Protein AF-A0A8S4MPC9-F1 (afdb_monomer_lite)

Organism: Branchiostoma lanceolatum (NCBI:txid7740)

Sequence (187 aa):
MPSTTGEKLPSNSAQNTAHLTSPITLCKIANARKPTSEVTDATTRSRTLEIQGARTLASAGDEHSQIQNELRIIPWAELQTKLKNMYLAIIRIPDGLFTVQTDIGINWSQTRQLRRWHKGYGITVKSERTSRNVALSLLSKVKVKCDILPFTIRQHDGASSVEAIPCASIPLDAAVSDHLTRSANRQ

Structure (mmCIF, N/CA/C/O backbone):
data_AF-A0A8S4MPC9-F1
#
_entry.id   AF-A0A8S4MPC9-F1
#
loop_
_atom_site.group_PDB
_atom_site.id
_atom_site.type_symbol
_atom_site.label_atom_id
_atom_site.label_alt_id
_atom_site.label_comp_id
_atom_site.label_asym_id
_atom_site.label_ent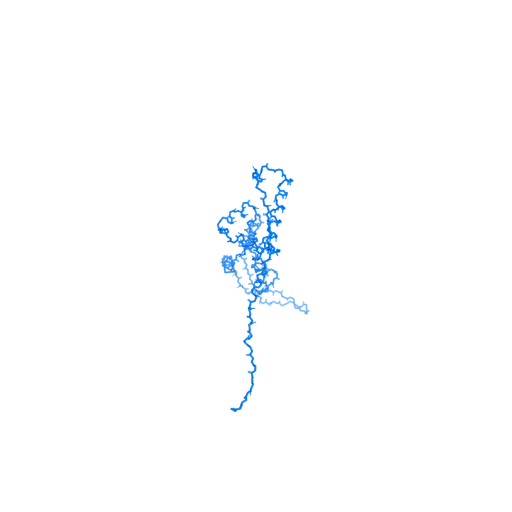ity_id
_atom_site.label_seq_id
_atom_site.pdbx_PDB_ins_code
_atom_site.Cartn_x
_atom_site.Cartn_y
_atom_site.Cartn_z
_atom_site.occupancy
_atom_site.B_iso_or_equiv
_atom_site.auth_seq_id
_atom_site.auth_comp_id
_atom_site.auth_asym_id
_atom_site.auth_atom_id
_atom_site.pdbx_PDB_model_num
ATOM 1 N N . MET A 1 1 ? 37.600 -10.581 89.142 1.00 31.94 1 MET A N 1
ATOM 2 C CA . MET A 1 1 ? 38.481 -9.444 88.792 1.00 31.94 1 MET A CA 1
ATOM 3 C C . MET A 1 1 ? 38.344 -9.204 87.288 1.00 31.94 1 MET A C 1
ATOM 5 O O . MET A 1 1 ? 38.114 -10.179 86.587 1.00 31.94 1 MET A O 1
ATOM 9 N N . PRO A 1 2 ? 38.317 -7.929 86.871 1.00 45.97 2 PRO A N 1
ATOM 10 C CA . PRO A 1 2 ? 37.393 -7.289 85.906 1.00 45.97 2 PRO A CA 1
ATOM 11 C C . PRO A 1 2 ? 37.819 -7.523 84.431 1.00 45.97 2 PRO A C 1
ATOM 13 O O . PRO A 1 2 ? 38.805 -8.211 84.217 1.00 45.97 2 PRO A O 1
ATOM 16 N N . SER A 1 3 ? 37.145 -7.102 83.350 1.00 37.66 3 SER A N 1
ATOM 17 C CA . SER A 1 3 ? 36.544 -5.793 83.025 1.00 37.66 3 SER A CA 1
ATOM 18 C C . SER A 1 3 ? 35.847 -5.838 81.641 1.00 37.66 3 SER A C 1
ATOM 20 O O . SER A 1 3 ? 36.383 -6.464 80.733 1.00 37.66 3 SER A O 1
ATOM 22 N N . THR A 1 4 ? 34.672 -5.185 81.533 1.00 47.50 4 THR A N 1
ATOM 23 C CA . THR A 1 4 ? 34.188 -4.212 80.502 1.00 47.50 4 THR A CA 1
ATOM 24 C C . THR A 1 4 ? 34.815 -4.238 79.088 1.00 47.50 4 THR A C 1
ATOM 26 O O . THR A 1 4 ? 36.021 -4.360 78.955 1.00 47.50 4 THR A O 1
ATOM 29 N N . THR A 1 5 ? 34.151 -4.026 77.942 1.00 46.72 5 THR A N 1
ATOM 30 C CA . THR A 1 5 ? 32.924 -3.304 77.522 1.00 46.72 5 THR A CA 1
ATOM 31 C C . THR A 1 5 ? 32.830 -3.486 75.994 1.00 46.72 5 THR A C 1
ATOM 33 O O . THR A 1 5 ? 33.873 -3.583 75.350 1.00 46.72 5 THR A O 1
ATOM 36 N N . GLY A 1 6 ? 31.643 -3.433 75.381 1.00 41.62 6 GLY A N 1
ATOM 37 C CA . GLY A 1 6 ? 31.550 -3.307 73.919 1.00 41.62 6 GLY A CA 1
ATOM 38 C C . GLY A 1 6 ? 30.137 -3.434 73.361 1.00 41.62 6 GLY A C 1
ATOM 39 O O . GLY A 1 6 ? 29.687 -4.525 73.035 1.00 41.62 6 GLY A O 1
ATOM 40 N N . GLU A 1 7 ? 29.451 -2.301 73.259 1.00 47.72 7 GLU A N 1
ATOM 41 C CA . GLU A 1 7 ? 28.166 -2.109 72.586 1.00 47.72 7 GLU A CA 1
ATOM 42 C C . GLU A 1 7 ? 28.177 -2.571 71.114 1.00 47.72 7 GLU A C 1
ATOM 44 O O . GLU A 1 7 ? 29.103 -2.250 70.369 1.00 47.72 7 GLU A O 1
ATOM 49 N N . LYS A 1 8 ? 27.083 -3.199 70.658 1.00 47.97 8 LYS A N 1
ATOM 50 C CA . LYS A 1 8 ? 26.208 -2.643 69.603 1.00 47.97 8 LYS A CA 1
ATOM 51 C C . LYS A 1 8 ? 24.946 -3.493 69.419 1.00 47.97 8 LYS A C 1
ATOM 53 O O . LYS A 1 8 ? 25.008 -4.699 69.200 1.00 47.97 8 LYS A O 1
ATOM 58 N N . LEU A 1 9 ? 23.803 -2.813 69.518 1.00 50.94 9 LEU A N 1
ATOM 59 C CA . LEU A 1 9 ? 22.464 -3.319 69.229 1.00 50.94 9 LEU A CA 1
ATOM 60 C C . LEU A 1 9 ? 22.324 -3.816 67.776 1.00 50.94 9 LEU A C 1
ATOM 62 O O . LEU A 1 9 ? 22.970 -3.270 66.878 1.00 50.94 9 LEU A O 1
ATOM 66 N N . PRO A 1 10 ? 21.411 -4.772 67.523 1.00 45.44 10 PRO A N 1
ATOM 67 C CA . PRO A 1 10 ? 20.993 -5.132 66.175 1.00 45.44 10 PRO A CA 1
ATOM 68 C C . PRO A 1 10 ? 20.237 -3.961 65.534 1.00 45.44 10 PRO A C 1
ATOM 70 O O . PRO A 1 10 ? 19.245 -3.465 66.072 1.00 45.44 10 PRO A O 1
ATOM 73 N N . SER A 1 11 ? 20.692 -3.515 64.364 1.00 45.28 11 SER A N 1
ATOM 74 C CA . SER A 1 11 ? 19.963 -2.556 63.539 1.00 45.28 11 SER A CA 1
ATOM 75 C C . SER A 1 11 ? 18.696 -3.215 62.990 1.00 45.28 11 SER A C 1
ATOM 77 O O . SER A 1 11 ? 18.710 -3.853 61.936 1.00 45.28 11 SER A O 1
ATOM 79 N N . ASN A 1 12 ? 17.595 -3.039 63.716 1.00 51.06 12 ASN A N 1
ATOM 80 C CA . ASN A 1 12 ? 16.236 -3.144 63.202 1.00 51.06 12 ASN A CA 1
ATOM 81 C C . ASN A 1 12 ? 16.063 -2.143 62.052 1.00 51.06 12 ASN A C 1
ATOM 83 O O . ASN A 1 12 ? 15.732 -0.981 62.270 1.00 51.06 12 ASN A O 1
ATOM 87 N N . SER A 1 13 ? 16.265 -2.596 60.817 1.00 45.31 13 SER A N 1
ATOM 88 C CA . SER A 1 13 ? 15.642 -1.961 59.658 1.00 45.31 13 SER A CA 1
ATOM 89 C C . SER A 1 13 ? 14.390 -2.760 59.328 1.00 45.31 13 SER A C 1
ATOM 91 O O . SER A 1 13 ? 14.374 -3.642 58.474 1.00 45.31 13 SER A O 1
ATOM 93 N N . ALA A 1 14 ? 13.327 -2.463 60.078 1.00 44.47 14 ALA A N 1
ATOM 94 C CA . ALA A 1 14 ? 11.977 -2.735 59.626 1.00 44.47 14 ALA A CA 1
ATOM 95 C C . ALA A 1 14 ? 11.835 -2.066 58.254 1.00 44.47 14 ALA A C 1
ATOM 97 O O . ALA A 1 14 ? 11.811 -0.839 58.143 1.00 44.47 14 ALA A O 1
ATOM 98 N N . GLN A 1 15 ? 11.835 -2.878 57.201 1.00 48.09 15 GLN A N 1
ATOM 99 C CA . GLN A 1 15 ? 11.482 -2.435 55.866 1.00 48.09 15 GLN A CA 1
ATOM 100 C C . GLN A 1 15 ? 10.011 -2.025 55.921 1.00 48.09 15 GLN A C 1
ATOM 102 O O . GLN A 1 15 ? 9.112 -2.854 55.823 1.00 48.09 15 GLN A O 1
ATOM 107 N N . ASN A 1 16 ? 9.777 -0.732 56.146 1.00 44.06 16 ASN A N 1
ATOM 108 C CA . ASN A 1 16 ? 8.496 -0.085 55.929 1.00 44.06 16 ASN A CA 1
ATOM 109 C C . ASN A 1 16 ? 8.142 -0.252 54.448 1.00 44.06 16 ASN A C 1
ATOM 111 O O . ASN A 1 16 ? 8.543 0.548 53.603 1.00 44.06 16 ASN A O 1
ATOM 115 N N . THR A 1 17 ? 7.379 -1.293 54.125 1.00 51.19 17 THR A N 1
ATOM 116 C CA . THR A 1 17 ? 6.620 -1.380 52.881 1.00 51.19 17 THR A CA 1
ATOM 117 C C . THR A 1 17 ? 5.491 -0.361 52.966 1.00 51.19 17 THR A C 1
ATOM 119 O O . THR A 1 17 ? 4.346 -0.686 53.279 1.00 51.19 17 THR A O 1
ATOM 122 N N . ALA A 1 18 ? 5.829 0.907 52.740 1.00 45.88 18 ALA A N 1
ATOM 123 C CA . ALA A 1 18 ? 4.850 1.933 52.450 1.00 45.88 18 ALA A CA 1
ATOM 124 C C . ALA A 1 18 ? 4.185 1.549 51.123 1.00 45.88 18 ALA A C 1
ATOM 126 O O . ALA A 1 18 ? 4.704 1.826 50.042 1.00 45.88 18 ALA A O 1
ATOM 127 N N . HIS A 1 19 ? 3.051 0.857 51.206 1.00 55.31 19 HIS A N 1
ATOM 128 C CA . HIS A 1 19 ? 2.125 0.767 50.092 1.00 55.31 19 HIS A CA 1
ATOM 129 C C . HIS A 1 19 ? 1.674 2.197 49.786 1.00 55.31 19 HIS A C 1
ATOM 131 O O . HIS A 1 19 ? 0.805 2.742 50.461 1.00 55.31 19 HIS A O 1
ATOM 137 N N . LEU A 1 20 ? 2.315 2.820 48.794 1.00 46.25 20 LEU A N 1
ATOM 138 C CA . LEU A 1 20 ? 1.791 3.979 48.085 1.00 46.25 20 LEU A CA 1
ATOM 139 C C . LEU A 1 20 ? 0.479 3.531 47.440 1.00 46.25 20 LEU A C 1
ATOM 141 O O . LEU A 1 20 ? 0.455 3.034 46.316 1.00 46.25 20 LEU A O 1
ATOM 145 N N . THR A 1 21 ? -0.610 3.630 48.193 1.00 59.41 21 THR A N 1
ATOM 146 C CA . THR A 1 21 ? -1.959 3.497 47.669 1.00 59.41 21 THR A CA 1
ATOM 147 C C . THR A 1 21 ? -2.185 4.697 46.767 1.00 59.41 21 THR A C 1
ATOM 149 O O . THR A 1 21 ? -2.489 5.801 47.217 1.00 59.41 21 THR A O 1
ATOM 152 N N . SER A 1 22 ? -1.974 4.503 45.466 1.00 61.22 22 SER A N 1
ATOM 153 C CA . SER A 1 22 ? -2.462 5.454 44.480 1.00 61.22 22 SER A CA 1
ATOM 154 C C . SER A 1 22 ? -3.967 5.654 44.715 1.00 61.22 22 SER A C 1
ATOM 156 O O . SER A 1 22 ? -4.682 4.683 44.993 1.00 61.22 22 SER A O 1
ATOM 158 N N . PRO A 1 23 ? -4.462 6.903 44.680 1.00 64.94 23 PRO A N 1
ATOM 159 C CA . PRO A 1 23 ? -5.871 7.170 44.915 1.00 64.94 23 PRO A CA 1
ATOM 160 C C . PRO A 1 23 ? -6.710 6.403 43.889 1.00 64.94 23 PRO A C 1
ATOM 162 O O . PRO A 1 23 ? -6.501 6.528 42.683 1.00 64.94 23 PRO A O 1
ATOM 165 N N . ILE A 1 24 ? -7.649 5.589 44.377 1.00 67.75 24 ILE A N 1
ATOM 166 C CA . ILE A 1 24 ? -8.576 4.836 43.530 1.00 67.75 24 ILE A CA 1
ATOM 167 C C . ILE A 1 24 ? -9.565 5.836 42.926 1.00 67.75 24 ILE A C 1
ATOM 169 O O . ILE A 1 24 ? -10.464 6.331 43.608 1.00 67.75 24 ILE A O 1
ATOM 173 N N . THR A 1 25 ? -9.410 6.143 41.643 1.00 65.19 25 THR A N 1
ATOM 174 C CA . THR A 1 25 ? -10.355 6.965 40.883 1.00 65.19 25 THR A CA 1
ATOM 175 C C . THR A 1 25 ? -11.542 6.115 40.436 1.00 65.19 25 THR A C 1
ATOM 177 O O . THR A 1 25 ? -11.456 5.314 39.506 1.00 65.19 25 THR A O 1
ATOM 180 N N . LEU A 1 26 ? -12.684 6.292 41.102 1.00 63.00 26 LEU A N 1
ATOM 181 C CA . LEU A 1 26 ? -13.936 5.642 40.715 1.00 63.00 26 LEU A CA 1
ATOM 182 C C . LEU A 1 26 ? -14.553 6.364 39.511 1.00 63.00 26 LEU A C 1
AT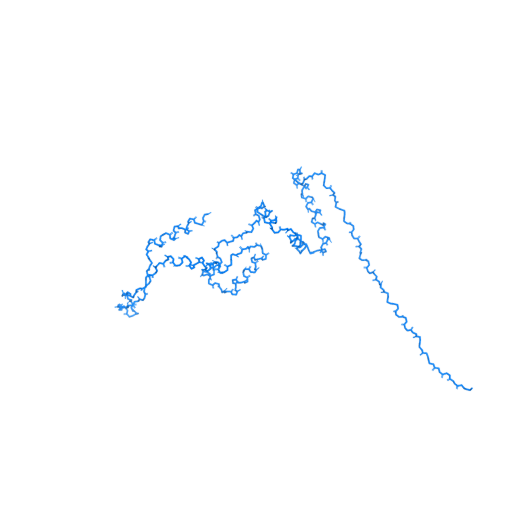OM 184 O O . LEU A 1 26 ? -15.048 7.483 39.629 1.00 63.00 26 LEU A O 1
ATOM 188 N N . CYS A 1 27 ? -14.554 5.706 38.352 1.00 62.00 27 CYS A N 1
ATOM 189 C CA . CYS A 1 27 ? -15.195 6.212 37.140 1.00 62.00 27 CYS A CA 1
ATOM 190 C C . CYS A 1 27 ? -16.601 5.614 37.008 1.00 62.00 27 CYS A C 1
ATOM 192 O O . CYS A 1 27 ? -16.755 4.406 36.828 1.00 62.00 27 CYS A O 1
ATOM 194 N N . LYS A 1 28 ? -17.644 6.448 37.086 1.00 73.94 28 LYS A N 1
ATOM 195 C CA . LYS A 1 28 ? -19.025 6.015 36.834 1.00 73.94 28 LYS A CA 1
ATOM 196 C C . LYS A 1 28 ? -19.343 6.161 35.349 1.00 73.94 28 LYS A C 1
ATOM 198 O O . LYS A 1 28 ? -19.485 7.276 34.862 1.00 73.94 28 LYS A O 1
ATOM 203 N N . ILE A 1 29 ? -19.519 5.039 34.658 1.00 69.44 29 ILE A N 1
ATOM 204 C CA . ILE A 1 29 ? -20.031 5.016 33.284 1.00 69.44 29 ILE A CA 1
ATOM 205 C C . ILE A 1 29 ? -21.550 4.844 33.359 1.00 69.44 29 ILE A C 1
ATOM 207 O O . ILE A 1 29 ? -22.049 3.894 33.965 1.00 69.44 29 ILE A O 1
ATOM 211 N N . ALA A 1 30 ? -22.304 5.789 32.798 1.00 72.81 30 ALA A N 1
ATOM 212 C CA . ALA A 1 30 ? -23.757 5.700 32.775 1.00 72.81 30 ALA A CA 1
ATOM 213 C C . ALA A 1 30 ? -24.216 4.640 31.759 1.00 72.81 30 ALA A C 1
ATOM 215 O O . ALA A 1 30 ? -23.823 4.662 30.594 1.00 72.81 30 ALA A O 1
ATOM 216 N N . ASN A 1 31 ? -25.094 3.723 32.180 1.00 76.88 31 ASN A N 1
ATOM 217 C CA . ASN A 1 31 ? -25.664 2.730 31.270 1.00 76.88 31 ASN A CA 1
ATOM 218 C C . ASN A 1 31 ? -26.614 3.396 30.263 1.00 76.88 31 ASN A C 1
ATOM 220 O O . ASN A 1 31 ? -27.585 4.062 30.639 1.00 76.88 31 ASN A O 1
ATOM 224 N N . ALA A 1 32 ? -26.360 3.180 28.972 1.00 81.62 32 ALA A N 1
ATOM 225 C CA . ALA A 1 32 ? -27.207 3.694 27.905 1.00 81.62 32 ALA A CA 1
ATOM 226 C C . ALA A 1 32 ? -28.562 2.964 27.877 1.00 81.62 32 ALA A C 1
ATOM 228 O O . ALA A 1 32 ? -28.620 1.747 27.741 1.00 81.62 32 ALA A O 1
ATOM 229 N N . ARG A 1 33 ? -29.668 3.719 27.958 1.00 83.19 33 ARG A N 1
ATOM 230 C CA . ARG A 1 33 ? -31.042 3.170 27.907 1.00 83.19 33 ARG A CA 1
ATOM 231 C C . ARG A 1 33 ? -31.541 2.840 26.494 1.00 83.19 33 ARG A C 1
ATOM 233 O O . ARG A 1 33 ? -32.531 2.138 26.353 1.00 83.19 33 ARG A O 1
ATOM 240 N N . LYS A 1 34 ? -30.894 3.397 25.467 1.00 87.25 34 LYS A N 1
ATOM 241 C CA . LYS A 1 34 ? -31.222 3.217 24.042 1.00 87.25 34 LYS A CA 1
ATOM 242 C C . LYS A 1 34 ? -29.936 3.051 23.235 1.00 87.25 34 LYS A C 1
ATOM 244 O O . LYS A 1 34 ? -28.953 3.721 23.591 1.00 87.25 34 LYS A O 1
ATOM 249 N N . PRO A 1 35 ? -29.926 2.233 22.168 1.00 86.19 35 PRO A N 1
ATOM 250 C CA . PRO A 1 35 ? -28.762 2.086 21.300 1.00 86.19 35 PRO A CA 1
ATOM 251 C C . PRO A 1 35 ? -28.411 3.420 20.632 1.00 86.19 35 PRO A C 1
ATOM 253 O O . PRO A 1 35 ? -29.276 4.256 20.390 1.00 86.19 35 PRO A O 1
ATOM 256 N N . THR A 1 36 ? -27.125 3.640 20.349 1.00 84.19 36 THR A N 1
ATOM 257 C CA . THR A 1 36 ? -26.603 4.909 19.803 1.00 84.19 36 THR A CA 1
ATOM 258 C C . THR A 1 36 ? -27.206 5.270 18.440 1.00 84.19 36 THR A C 1
ATOM 260 O O . THR A 1 36 ? -27.260 6.444 18.103 1.00 84.19 36 THR A O 1
ATOM 263 N N . SER A 1 37 ? -27.717 4.285 17.695 1.00 84.62 37 SER A N 1
ATOM 264 C CA . SER A 1 37 ? -28.425 4.471 16.422 1.00 84.62 37 SER A CA 1
ATOM 265 C C . SER A 1 37 ? -29.788 5.163 16.546 1.00 84.62 37 SER A C 1
ATOM 267 O O . SER A 1 37 ? -30.297 5.659 15.551 1.00 84.62 37 SER A O 1
ATOM 269 N N . GLU A 1 38 ? -30.392 5.193 17.738 1.00 88.81 38 GLU A N 1
ATOM 270 C CA . GLU A 1 38 ? -31.753 5.711 17.973 1.00 88.81 38 GLU A CA 1
ATOM 271 C C . GLU A 1 38 ? -31.777 7.053 18.718 1.00 88.81 38 GLU A C 1
ATOM 273 O O . GLU A 1 38 ? -32.832 7.509 19.167 1.00 88.81 38 GLU A O 1
ATOM 278 N N . VAL A 1 39 ? -30.614 7.670 18.932 1.00 89.62 39 VAL A N 1
ATOM 279 C CA . VAL A 1 39 ? -30.498 8.897 19.725 1.00 89.62 39 VAL A CA 1
ATOM 280 C C . VAL A 1 39 ? -30.059 10.059 18.852 1.00 89.62 39 VAL A C 1
ATOM 282 O O . VAL A 1 39 ? -29.414 9.873 17.827 1.00 89.62 39 VAL A O 1
ATOM 285 N N . THR A 1 40 ? -30.408 11.269 19.275 1.00 91.75 40 THR A N 1
ATOM 286 C CA . THR A 1 40 ? -30.011 12.500 18.596 1.00 91.75 40 THR A CA 1
ATOM 287 C C . THR A 1 40 ? -28.495 12.683 18.598 1.00 91.75 40 THR A C 1
ATOM 289 O O . THR A 1 40 ? -27.797 12.258 19.525 1.00 91.75 40 THR A O 1
ATOM 292 N N . ASP A 1 41 ? -27.997 13.406 17.596 1.00 87.75 41 ASP A N 1
ATOM 293 C CA . ASP A 1 41 ? -26.570 13.701 17.430 1.00 87.75 41 ASP A CA 1
ATOM 294 C C . ASP A 1 41 ? -25.939 14.389 18.648 1.00 87.75 41 ASP A C 1
ATOM 296 O O . ASP A 1 41 ? -24.773 14.177 18.976 1.00 87.75 41 ASP A O 1
ATOM 300 N N . ALA A 1 42 ? -26.710 15.213 19.360 1.00 89.25 42 ALA A N 1
ATOM 301 C CA . ALA A 1 42 ? -26.241 15.853 20.585 1.00 89.25 42 ALA A CA 1
ATOM 302 C C . ALA A 1 42 ? -25.953 14.817 21.685 1.00 89.25 42 ALA A C 1
ATOM 304 O O . ALA A 1 42 ? -24.926 14.877 22.363 1.00 89.25 42 ALA A O 1
ATOM 305 N N . THR A 1 43 ? -26.834 13.830 21.849 1.00 87.06 43 THR A N 1
ATOM 306 C CA . THR A 1 43 ? -26.658 12.789 22.862 1.00 87.06 43 THR A CA 1
ATOM 307 C C . THR A 1 43 ? -25.612 11.757 22.448 1.00 87.06 43 THR A C 1
ATOM 309 O O . THR A 1 43 ? -24.888 11.265 23.313 1.00 87.06 43 THR A O 1
ATOM 312 N N . THR A 1 44 ? -25.478 11.437 21.156 1.00 87.50 44 THR A N 1
ATOM 313 C CA . THR A 1 44 ? -24.386 10.570 20.685 1.00 87.50 44 THR A CA 1
ATOM 314 C C . THR A 1 44 ? -23.029 11.216 20.954 1.00 87.50 44 THR A C 1
ATOM 316 O O . THR A 1 44 ? -22.164 10.551 21.520 1.00 87.50 44 THR A O 1
ATOM 319 N N . ARG A 1 45 ? -22.875 12.523 20.693 1.00 86.12 45 ARG A N 1
ATOM 320 C CA . ARG A 1 45 ? -21.664 13.287 21.048 1.00 86.12 45 ARG A CA 1
ATOM 321 C C . ARG A 1 45 ? -21.366 13.253 22.546 1.00 86.12 45 ARG A C 1
ATOM 323 O O . ARG A 1 45 ? -20.238 12.957 22.934 1.00 86.12 45 ARG A O 1
ATOM 330 N N . SER A 1 46 ? -22.372 13.485 23.391 1.00 86.81 46 SER A N 1
ATOM 331 C CA . SER A 1 46 ? -22.206 13.412 24.851 1.00 86.81 46 SER A CA 1
ATOM 332 C C . SER A 1 46 ? -21.698 12.037 25.295 1.00 86.81 46 SER A C 1
ATOM 334 O O . SER A 1 46 ? -20.742 11.943 26.058 1.00 86.81 46 SER A O 1
ATOM 336 N N . ARG A 1 47 ? -22.273 10.957 24.751 1.00 87.62 47 ARG A N 1
ATOM 337 C CA . ARG A 1 47 ? -21.832 9.585 25.048 1.00 87.62 47 ARG A CA 1
ATOM 338 C C . ARG A 1 47 ? -20.415 9.311 24.562 1.00 87.62 47 ARG A C 1
ATOM 340 O O . ARG A 1 47 ? -19.650 8.656 25.262 1.00 87.62 47 ARG A O 1
ATOM 347 N N . THR A 1 48 ? -20.048 9.792 23.374 1.00 86.94 48 THR A N 1
ATOM 348 C CA . THR A 1 48 ? -18.679 9.617 22.873 1.00 86.94 48 THR A CA 1
ATOM 349 C C . THR A 1 48 ? -17.658 10.337 23.746 1.00 86.94 48 THR A C 1
ATOM 351 O O . THR A 1 48 ? -16.596 9.774 23.989 1.00 86.94 48 THR A O 1
ATOM 354 N N . LEU A 1 49 ? -17.997 11.520 24.272 1.00 87.31 49 LEU A N 1
ATOM 355 C CA . LEU A 1 49 ? -17.133 12.269 25.185 1.00 87.31 49 LEU A CA 1
ATOM 356 C C . LEU A 1 49 ? -16.962 11.547 26.526 1.00 87.31 49 LEU A C 1
ATOM 358 O O . LEU A 1 49 ? -15.845 11.451 27.022 1.00 87.31 49 LEU A O 1
ATOM 362 N N . GLU A 1 50 ? -18.034 10.979 27.083 1.00 86.81 50 GLU A N 1
ATOM 363 C CA . GLU A 1 50 ? -17.953 10.171 28.309 1.00 86.81 50 GLU A CA 1
ATOM 364 C C . GLU A 1 50 ? -17.059 8.936 28.122 1.00 86.81 50 GLU A C 1
ATOM 366 O O . GLU A 1 50 ? -16.218 8.639 28.969 1.00 86.81 50 GLU A O 1
ATOM 371 N N . ILE A 1 51 ? -17.193 8.238 26.990 1.00 86.19 51 ILE A N 1
ATOM 372 C CA . ILE A 1 51 ? -16.359 7.071 26.666 1.00 86.19 51 ILE A CA 1
ATOM 373 C C . ILE A 1 51 ? -14.897 7.480 26.454 1.00 86.19 51 ILE A C 1
ATOM 375 O O . ILE A 1 51 ? -13.996 6.778 26.910 1.00 86.19 51 ILE A O 1
ATOM 379 N N . GLN A 1 52 ? -14.646 8.602 25.773 1.00 84.62 52 GLN A N 1
ATOM 380 C CA . GLN A 1 52 ? -13.295 9.140 25.607 1.00 84.62 52 GLN A CA 1
ATOM 381 C C . GLN A 1 52 ? -12.679 9.484 26.963 1.00 84.62 52 GLN A C 1
ATOM 383 O O . GLN A 1 52 ? -11.591 9.003 27.250 1.00 84.62 52 GLN A O 1
ATOM 388 N N . GLY A 1 53 ? -13.397 10.198 27.833 1.00 85.25 53 GLY A N 1
ATOM 389 C CA . GLY A 1 53 ? -12.939 10.507 29.191 1.00 85.25 53 GLY A CA 1
ATOM 390 C C . GLY A 1 53 ? -12.657 9.261 30.036 1.00 85.25 53 GLY A C 1
ATOM 391 O O . GLY A 1 53 ? -11.678 9.217 30.773 1.00 85.25 53 GLY A O 1
ATOM 392 N N . ALA A 1 54 ? -13.462 8.205 29.900 1.00 83.94 54 ALA A N 1
ATOM 393 C CA . ALA A 1 54 ? -13.186 6.937 30.571 1.00 83.94 54 ALA A CA 1
ATOM 394 C C . ALA A 1 54 ? -11.907 6.262 30.040 1.00 83.94 54 ALA A C 1
ATOM 396 O O . ALA A 1 54 ? -11.149 5.692 30.824 1.00 83.94 54 ALA A O 1
ATOM 397 N N . ARG A 1 55 ? -11.640 6.343 28.729 1.00 82.31 55 ARG A N 1
ATOM 398 C CA . ARG A 1 55 ? -10.402 5.825 28.125 1.00 82.31 55 ARG A CA 1
ATOM 399 C C . ARG A 1 55 ? -9.174 6.598 28.582 1.00 82.31 55 ARG A C 1
ATOM 401 O O . ARG A 1 55 ? -8.214 5.968 29.002 1.00 82.31 55 ARG A O 1
ATOM 408 N N . THR A 1 56 ? -9.224 7.930 28.572 1.00 84.00 56 THR A N 1
ATOM 409 C CA . THR A 1 56 ? -8.087 8.771 28.984 1.00 84.00 56 THR A CA 1
ATOM 410 C C . THR A 1 56 ? -7.634 8.436 30.409 1.00 84.00 56 THR A C 1
ATOM 412 O O . THR A 1 56 ? -6.439 8.316 30.682 1.00 84.00 56 THR A O 1
ATOM 415 N N . LEU A 1 57 ? -8.601 8.208 31.305 1.00 83.69 57 LEU A N 1
ATOM 416 C CA . LEU A 1 57 ? -8.362 7.803 32.687 1.00 83.69 57 LEU A CA 1
ATOM 417 C C . LEU A 1 57 ? -7.851 6.361 32.790 1.00 83.69 57 LEU A C 1
ATOM 419 O O . LEU A 1 57 ? -6.940 6.097 33.572 1.00 83.69 57 LEU A O 1
ATOM 423 N N . ALA A 1 58 ? -8.403 5.434 32.002 1.00 82.31 58 ALA A N 1
ATOM 424 C CA . ALA A 1 58 ? -8.026 4.022 32.034 1.00 82.31 58 ALA A CA 1
ATOM 425 C C . ALA A 1 58 ? -6.602 3.757 31.521 1.00 82.31 58 ALA A C 1
ATOM 427 O O . ALA A 1 58 ? -5.923 2.883 32.059 1.00 82.31 58 ALA A O 1
ATOM 428 N N . SER A 1 59 ? -6.132 4.492 30.512 1.00 83.31 59 SER A N 1
ATOM 429 C CA . SER A 1 59 ? -4.764 4.356 29.993 1.00 83.31 59 SER A CA 1
ATOM 430 C C . SER A 1 59 ? -3.789 5.408 30.505 1.00 83.31 59 SER A C 1
ATOM 432 O O . SER A 1 59 ? -2.685 5.520 29.975 1.00 83.31 59 SER A O 1
ATOM 434 N N . ALA A 1 60 ? -4.160 6.154 31.551 1.00 84.00 60 ALA A N 1
ATOM 435 C CA . ALA A 1 60 ? -3.306 7.164 32.175 1.00 84.00 60 ALA A CA 1
ATOM 436 C C . ALA A 1 60 ? -2.701 8.161 31.159 1.00 84.00 60 ALA A C 1
ATOM 438 O O . ALA A 1 60 ? -1.554 8.585 31.296 1.00 84.00 60 ALA A O 1
ATOM 439 N N . GLY A 1 61 ? -3.476 8.522 30.131 1.00 80.19 61 GLY A N 1
ATOM 440 C CA . GLY A 1 61 ? -3.064 9.432 29.058 1.00 80.19 61 GLY A CA 1
ATOM 441 C C . GLY A 1 61 ? -2.459 8.779 27.808 1.00 80.19 61 GLY A C 1
ATOM 442 O O . GLY A 1 61 ? -2.190 9.495 26.847 1.00 80.19 61 GLY A O 1
ATOM 443 N N . ASP A 1 62 ? -2.283 7.453 27.756 1.00 85.31 62 ASP A N 1
ATOM 444 C CA . ASP A 1 62 ? -1.824 6.741 26.549 1.00 85.31 62 ASP A CA 1
ATOM 445 C C . ASP A 1 62 ? -2.989 6.102 25.769 1.00 85.31 62 ASP A C 1
ATOM 447 O O . ASP A 1 62 ? -3.119 4.885 25.599 1.00 85.31 62 ASP A O 1
ATOM 451 N N . GLU A 1 63 ? -3.894 6.956 25.294 1.00 80.06 63 GLU A N 1
ATOM 452 C CA . GLU A 1 63 ? -5.104 6.551 24.567 1.00 80.06 63 GLU A CA 1
ATOM 453 C C . GLU A 1 63 ? -4.786 5.786 23.278 1.00 80.06 63 GLU A C 1
ATOM 455 O O . GLU A 1 63 ? -5.479 4.833 22.913 1.00 80.06 63 GLU A O 1
ATOM 460 N N . HIS A 1 64 ? -3.718 6.179 22.583 1.00 76.19 64 HIS A N 1
ATOM 461 C CA . HIS A 1 64 ? -3.352 5.588 21.303 1.00 76.19 64 HIS A CA 1
ATOM 462 C C . HIS A 1 64 ? -2.899 4.134 21.444 1.00 76.19 64 HIS A C 1
ATOM 464 O O . HIS A 1 64 ? -3.310 3.300 20.630 1.00 76.19 64 HIS A O 1
ATOM 470 N N . SER A 1 65 ? -2.092 3.799 22.456 1.00 78.00 65 SER A N 1
ATOM 471 C CA . SER A 1 65 ? -1.678 2.410 22.671 1.00 78.00 65 SER A CA 1
ATOM 472 C C . SER A 1 65 ? -2.841 1.538 23.149 1.00 78.00 65 SER A C 1
ATOM 474 O O . SER A 1 65 ? -2.976 0.396 22.699 1.00 78.00 65 SER A O 1
ATOM 476 N N . GLN A 1 66 ? -3.743 2.085 23.970 1.00 81.88 66 GLN A N 1
ATOM 477 C CA . GLN A 1 66 ? -4.947 1.381 24.406 1.00 81.88 66 GLN A CA 1
ATOM 478 C C . GLN A 1 66 ? -5.861 1.048 23.224 1.00 81.88 66 GLN A C 1
ATOM 480 O O . GLN A 1 66 ? -6.257 -0.105 23.071 1.00 81.88 66 GLN A O 1
ATOM 485 N N . ILE A 1 67 ? -6.124 2.011 22.337 1.00 80.75 67 ILE A N 1
ATOM 486 C CA . ILE A 1 67 ? -6.923 1.784 21.124 1.00 80.75 67 ILE A CA 1
ATOM 487 C C . ILE A 1 67 ? -6.254 0.739 20.221 1.00 80.75 67 ILE A C 1
ATOM 489 O O . ILE A 1 67 ? -6.928 -0.139 19.683 1.00 80.75 67 ILE A O 1
ATOM 493 N N . GLN A 1 68 ? -4.927 0.773 20.071 1.00 77.25 68 GLN A N 1
ATOM 494 C CA . GLN A 1 68 ? -4.208 -0.256 19.312 1.00 77.25 68 GLN A CA 1
ATOM 495 C C . GLN A 1 68 ? -4.371 -1.652 19.925 1.00 77.25 68 GLN A C 1
ATOM 497 O O . GLN A 1 68 ? -4.535 -2.626 19.189 1.00 77.25 68 GLN A O 1
ATOM 502 N N . ASN A 1 69 ? -4.342 -1.758 21.253 1.00 80.19 69 ASN A N 1
ATOM 503 C CA . ASN A 1 69 ? -4.542 -3.020 21.956 1.00 80.19 69 ASN A CA 1
ATOM 504 C C . ASN A 1 69 ? -5.994 -3.510 21.838 1.00 80.19 69 ASN A C 1
ATOM 506 O O . ASN A 1 69 ? -6.201 -4.682 21.533 1.00 80.19 69 ASN A O 1
ATOM 510 N N . GLU A 1 70 ? -6.988 -2.624 21.964 1.00 80.56 70 GLU A N 1
ATOM 511 C CA . GLU A 1 70 ? -8.407 -2.933 21.723 1.00 80.56 70 GLU A CA 1
ATOM 512 C C . GLU A 1 70 ? -8.623 -3.490 20.305 1.00 80.56 70 GLU A C 1
ATOM 514 O O . GLU A 1 70 ? -9.280 -4.515 20.123 1.00 80.56 70 GLU A O 1
ATOM 519 N N . LEU A 1 71 ? -8.009 -2.867 19.294 1.00 76.25 71 LEU A N 1
ATOM 520 C CA . LEU A 1 71 ? -8.102 -3.319 17.904 1.00 76.25 71 LEU A CA 1
ATOM 521 C C . LEU A 1 71 ? -7.368 -4.644 17.651 1.00 76.25 71 LEU A C 1
ATOM 523 O O . LEU A 1 71 ? -7.790 -5.409 16.788 1.00 76.25 71 LEU A O 1
ATOM 527 N N . ARG A 1 72 ? -6.292 -4.944 18.391 1.00 76.31 72 ARG A N 1
ATOM 528 C CA . ARG A 1 72 ? -5.561 -6.221 18.283 1.00 76.31 72 ARG A CA 1
ATOM 529 C C . ARG A 1 72 ? -6.325 -7.409 18.859 1.00 76.31 72 ARG A C 1
ATOM 531 O O . ARG A 1 72 ? -6.084 -8.529 18.419 1.00 76.31 72 ARG A O 1
ATOM 538 N N . ILE A 1 73 ? -7.204 -7.178 19.833 1.00 83.19 73 ILE A N 1
ATOM 539 C CA . ILE A 1 73 ? -8.016 -8.233 20.456 1.00 83.19 73 ILE A CA 1
ATOM 540 C C . ILE A 1 73 ? -9.085 -8.751 19.482 1.00 83.19 73 ILE A C 1
ATOM 542 O O . ILE A 1 73 ? -9.466 -9.918 19.541 1.00 83.19 73 ILE A O 1
ATOM 546 N N . ILE A 1 74 ? -9.554 -7.907 18.559 1.00 78.25 74 ILE A N 1
ATOM 547 C CA . ILE A 1 74 ? -10.575 -8.284 17.579 1.00 78.25 74 ILE A CA 1
ATOM 548 C C . ILE A 1 74 ? -9.970 -9.268 16.559 1.00 78.25 74 ILE A C 1
ATOM 550 O O . ILE A 1 74 ? -8.941 -8.957 15.950 1.00 78.25 74 ILE A O 1
ATOM 554 N N . PRO A 1 75 ? -10.612 -10.425 16.300 1.00 82.69 75 PRO A N 1
ATOM 555 C CA . PRO A 1 75 ? -10.167 -11.351 15.267 1.00 82.69 75 PRO A CA 1
ATOM 556 C C . PRO A 1 75 ? -10.022 -10.647 13.916 1.00 82.69 75 PRO A C 1
ATOM 558 O O . PRO A 1 75 ? -10.910 -9.914 13.481 1.00 82.69 75 PRO A O 1
ATOM 561 N N . TRP A 1 76 ? -8.916 -10.902 13.213 1.00 71.62 76 TRP A N 1
ATOM 562 C CA . TRP A 1 76 ? -8.582 -10.192 11.972 1.00 71.62 76 TRP A CA 1
ATOM 563 C C . TRP A 1 76 ? -9.699 -10.239 10.915 1.00 71.62 76 TRP A C 1
ATOM 565 O O . TRP A 1 76 ? -9.937 -9.250 10.223 1.00 71.62 76 TRP A O 1
ATOM 575 N N . ALA A 1 77 ? -10.418 -11.362 10.814 1.00 73.00 77 ALA A N 1
ATOM 576 C CA . ALA A 1 77 ? -11.541 -11.517 9.890 1.00 73.00 77 ALA A CA 1
ATOM 577 C C . ALA A 1 77 ? -12.707 -10.562 10.211 1.00 73.00 77 ALA A C 1
ATOM 579 O O . ALA A 1 77 ? -13.244 -9.926 9.304 1.00 73.00 77 ALA A O 1
ATOM 580 N N . GLU A 1 78 ? -13.055 -10.414 11.492 1.00 80.56 78 GLU A N 1
ATOM 581 C CA . GLU A 1 78 ? -14.106 -9.502 11.962 1.00 80.56 78 GLU A CA 1
ATOM 582 C C . GLU A 1 78 ? -13.679 -8.036 11.887 1.00 80.56 78 GLU A C 1
ATOM 584 O O . GLU A 1 78 ? -14.476 -7.153 11.565 1.00 80.56 78 GLU A O 1
ATOM 589 N N . LEU A 1 79 ? -12.403 -7.763 12.160 1.00 75.62 79 LEU A N 1
ATOM 590 C CA . LEU A 1 79 ? -11.826 -6.437 11.994 1.00 75.62 79 LEU A CA 1
ATOM 591 C C . LEU A 1 79 ? -11.913 -6.003 10.525 1.00 75.62 79 LEU A C 1
ATOM 593 O O . LEU A 1 79 ? -12.333 -4.887 10.234 1.00 75.62 79 LEU A O 1
ATOM 597 N N . GLN A 1 80 ? -11.568 -6.888 9.585 1.00 70.06 80 GLN A N 1
ATOM 598 C CA . GLN A 1 80 ? -11.641 -6.588 8.157 1.00 70.06 80 GLN A CA 1
ATOM 599 C C . GLN A 1 80 ? -13.066 -6.318 7.677 1.00 70.06 80 GLN A C 1
ATOM 601 O O . GLN A 1 80 ? -13.256 -5.393 6.890 1.00 70.06 80 GLN A O 1
ATOM 606 N N . THR A 1 81 ? -14.064 -7.086 8.118 1.00 77.88 81 THR A N 1
ATOM 607 C CA . THR A 1 81 ? -15.466 -6.810 7.768 1.00 77.88 81 THR A CA 1
ATOM 608 C C . THR A 1 81 ? -15.939 -5.495 8.372 1.00 77.88 81 THR A C 1
ATOM 610 O O . THR A 1 81 ? -16.520 -4.691 7.651 1.00 77.88 81 THR A O 1
ATOM 613 N N . LYS A 1 82 ? -15.619 -5.201 9.638 1.00 74.50 82 LYS A N 1
ATOM 614 C CA . LYS A 1 82 ? -15.956 -3.910 10.265 1.00 74.50 82 LYS A CA 1
ATOM 615 C C . LYS A 1 82 ? -15.297 -2.728 9.553 1.00 74.50 82 LYS A C 1
ATOM 617 O O . LYS A 1 82 ? -15.979 -1.759 9.238 1.00 74.50 82 LYS A O 1
ATOM 622 N N . LEU A 1 83 ? -14.009 -2.829 9.229 1.00 72.62 83 LEU A N 1
ATOM 623 C CA . LEU A 1 83 ? -13.294 -1.797 8.476 1.00 72.62 83 LEU A CA 1
ATOM 624 C C . LEU A 1 83 ? -13.877 -1.619 7.069 1.00 72.62 83 LEU A C 1
ATOM 626 O O . LEU A 1 83 ? -14.061 -0.487 6.635 1.00 72.62 83 LEU A O 1
ATOM 630 N N . LYS A 1 84 ? -14.228 -2.709 6.371 1.00 69.94 84 LYS A N 1
ATOM 631 C CA . LYS A 1 84 ? -14.899 -2.645 5.058 1.00 69.94 84 LYS A CA 1
ATOM 632 C C . LYS A 1 84 ? -16.248 -1.947 5.150 1.00 69.94 84 LYS A C 1
ATOM 634 O O . LYS A 1 84 ? -16.513 -1.055 4.355 1.00 69.94 84 LYS A O 1
ATOM 639 N N . ASN A 1 85 ? -17.051 -2.301 6.148 1.00 74.62 85 ASN A N 1
ATOM 640 C CA . ASN A 1 85 ? -18.371 -1.715 6.368 1.00 74.62 85 ASN A CA 1
ATOM 641 C C . ASN A 1 85 ? -18.292 -0.226 6.737 1.00 74.62 85 ASN A C 1
ATOM 643 O O . ASN A 1 85 ? -19.204 0.530 6.427 1.00 74.62 85 ASN A O 1
ATOM 647 N N . MET A 1 86 ? -17.199 0.203 7.374 1.00 66.62 86 MET A N 1
ATOM 648 C CA . MET A 1 86 ? -16.935 1.610 7.690 1.00 66.62 86 MET A CA 1
ATOM 649 C C . MET A 1 86 ? -16.273 2.380 6.537 1.00 66.62 86 MET A C 1
ATOM 651 O O . MET A 1 86 ? -15.909 3.535 6.726 1.00 66.62 86 MET A O 1
ATOM 655 N N . TYR A 1 87 ? -16.053 1.756 5.371 1.00 60.44 87 TYR A N 1
ATOM 656 C CA . TYR A 1 87 ? -15.215 2.295 4.285 1.00 60.44 87 TYR A CA 1
ATOM 657 C C . TYR A 1 87 ? -13.786 2.672 4.729 1.00 60.44 87 TYR A C 1
ATOM 659 O O . TYR A 1 87 ? -13.061 3.371 4.030 1.00 60.44 87 TYR A O 1
ATOM 667 N N . LEU A 1 88 ? -13.355 2.161 5.885 1.00 62.12 88 LEU A N 1
ATOM 668 C CA . LEU A 1 88 ? -12.015 2.313 6.452 1.00 62.12 88 LEU A CA 1
ATOM 669 C C . LEU A 1 88 ? -11.100 1.154 6.063 1.00 62.12 88 LEU A C 1
ATOM 671 O O . LEU A 1 88 ? -9.961 1.083 6.526 1.00 62.12 88 LEU A O 1
ATOM 675 N N . ALA A 1 89 ? -11.595 0.207 5.260 1.00 55.03 89 ALA A N 1
ATOM 676 C CA . ALA A 1 89 ? -10.795 -0.880 4.739 1.00 55.03 89 ALA A CA 1
ATOM 677 C C . ALA A 1 89 ? -9.723 -0.305 3.832 1.00 55.03 89 ALA A C 1
ATOM 679 O O . ALA A 1 89 ? -9.936 -0.142 2.639 1.00 55.03 89 ALA A O 1
ATOM 680 N N . ILE A 1 90 ? -8.583 -0.037 4.470 1.00 56.09 90 ILE A N 1
ATOM 681 C CA . ILE A 1 90 ? -7.231 -0.160 3.964 1.00 56.09 90 ILE A CA 1
ATOM 682 C C . ILE A 1 90 ? -7.172 0.314 2.525 1.00 56.09 90 ILE A C 1
ATOM 684 O O . ILE A 1 90 ? -7.458 -0.468 1.617 1.00 56.09 90 ILE A O 1
ATOM 688 N N . ILE A 1 91 ? -6.745 1.564 2.327 1.00 54.97 91 ILE A N 1
ATOM 689 C CA . ILE A 1 91 ? -6.293 2.035 1.019 1.00 54.97 91 ILE A CA 1
ATOM 690 C C . ILE A 1 91 ? -5.238 1.030 0.560 1.00 54.97 91 ILE A C 1
ATOM 692 O O . ILE A 1 91 ? -4.088 1.032 0.995 1.00 54.97 91 ILE A O 1
ATOM 696 N N . ARG A 1 92 ? -5.669 0.066 -0.241 1.00 52.47 92 ARG A N 1
ATOM 697 C CA . ARG A 1 92 ? -4.824 -0.975 -0.779 1.00 52.47 92 ARG A CA 1
ATOM 698 C C . ARG A 1 92 ? -4.404 -0.407 -2.101 1.00 52.47 92 ARG A C 1
ATOM 700 O O . ARG A 1 92 ? -5.182 -0.485 -3.035 1.00 52.47 92 ARG A O 1
ATOM 707 N N . ILE A 1 93 ? -3.220 0.192 -2.151 1.00 55.72 93 ILE A N 1
ATOM 708 C CA . ILE A 1 93 ? -2.658 0.725 -3.392 1.00 55.72 93 ILE A CA 1
ATOM 709 C C . ILE A 1 93 ? -2.335 -0.490 -4.271 1.00 55.72 93 ILE A C 1
ATOM 711 O O . ILE A 1 93 ? -1.345 -1.189 -3.997 1.00 55.72 93 ILE A O 1
ATOM 715 N N . PRO A 1 94 ? -3.180 -0.834 -5.260 1.00 50.66 94 PRO A N 1
ATOM 716 C CA . PRO A 1 94 ? -2.909 -1.948 -6.141 1.00 50.66 94 PRO A CA 1
ATOM 717 C C . PRO A 1 94 ? -1.903 -1.423 -7.161 1.00 50.66 94 PRO A C 1
ATOM 719 O O . PRO A 1 94 ? -2.178 -0.462 -7.861 1.00 50.66 94 PRO A O 1
ATOM 722 N N . ASP A 1 95 ? -0.722 -2.035 -7.212 1.00 56.25 95 ASP A N 1
ATOM 723 C CA . ASP A 1 95 ? 0.230 -1.823 -8.308 1.00 56.25 95 ASP A CA 1
ATOM 724 C C . ASP A 1 95 ? 0.686 -0.362 -8.470 1.00 56.25 95 ASP A C 1
ATOM 726 O O . ASP A 1 95 ? 0.372 0.311 -9.440 1.00 56.25 95 ASP A O 1
ATOM 730 N N . GLY A 1 96 ? 1.459 0.135 -7.498 1.00 54.38 96 GLY A N 1
ATOM 731 C CA . GLY A 1 96 ? 1.967 1.510 -7.568 1.00 54.38 96 GLY A CA 1
ATOM 732 C C . GLY A 1 96 ? 3.350 1.729 -6.979 1.00 54.38 96 GLY A C 1
ATOM 733 O O . GLY A 1 96 ? 4.094 2.557 -7.471 1.00 54.38 96 GLY A O 1
ATOM 734 N N . LEU A 1 97 ? 3.765 0.987 -5.948 1.00 63.88 97 LEU A N 1
ATOM 735 C CA . LEU A 1 97 ? 5.023 1.351 -5.285 1.00 63.88 97 LEU A CA 1
ATOM 736 C C . LEU A 1 97 ? 6.261 1.098 -6.160 1.00 63.88 97 LEU A C 1
ATOM 738 O O . LEU A 1 97 ? 7.225 1.844 -6.075 1.00 63.88 97 LEU A O 1
ATOM 742 N N . PHE A 1 98 ? 6.241 0.045 -6.982 1.00 62.50 98 PHE A N 1
ATOM 743 C CA . PHE A 1 98 ? 7.356 -0.260 -7.883 1.00 62.50 98 PHE A CA 1
ATOM 744 C C . PHE A 1 98 ? 7.420 0.718 -9.061 1.00 62.50 98 PHE A C 1
ATOM 746 O O . PHE A 1 98 ? 8.505 1.151 -9.419 1.00 62.50 98 PHE A O 1
ATOM 753 N N . THR A 1 99 ? 6.271 1.108 -9.617 1.00 63.66 99 THR A N 1
ATOM 754 C CA . THR A 1 99 ? 6.205 2.109 -10.690 1.00 63.66 99 THR A CA 1
ATOM 755 C C . THR A 1 99 ? 6.559 3.499 -10.168 1.00 63.66 99 THR A C 1
ATOM 757 O O . THR A 1 99 ? 7.381 4.181 -10.749 1.00 63.66 99 THR A O 1
ATOM 760 N N . VAL A 1 100 ? 6.071 3.881 -8.987 1.00 63.47 100 VAL A N 1
ATOM 761 C CA . VAL A 1 100 ? 6.476 5.122 -8.305 1.00 63.47 100 VAL A CA 1
ATOM 762 C C . VAL A 1 100 ? 7.978 5.129 -8.011 1.00 63.47 100 VAL A C 1
ATOM 764 O O . VAL A 1 100 ? 8.625 6.165 -8.129 1.00 63.47 100 VAL A O 1
ATOM 767 N N . GLN A 1 101 ? 8.562 3.978 -7.665 1.00 67.81 101 GLN A N 1
ATOM 768 C CA . GLN A 1 101 ? 10.007 3.865 -7.492 1.00 67.81 101 GLN A CA 1
ATOM 769 C C . GLN A 1 101 ? 10.760 4.138 -8.802 1.00 67.81 101 GLN A C 1
ATOM 771 O O . GLN A 1 101 ? 11.752 4.864 -8.771 1.00 67.81 101 GLN A O 1
ATOM 776 N N . THR A 1 102 ? 10.307 3.575 -9.928 1.00 63.28 102 THR A N 1
ATOM 777 C CA . THR A 1 102 ? 10.932 3.802 -11.242 1.00 63.28 102 THR A CA 1
ATOM 778 C C . THR A 1 102 ? 10.709 5.219 -11.757 1.00 63.28 102 THR A C 1
ATOM 780 O O . THR A 1 102 ? 11.626 5.792 -12.332 1.00 63.28 102 THR A O 1
ATOM 783 N N . ASP A 1 103 ? 9.536 5.797 -11.504 1.00 70.75 103 ASP A N 1
ATOM 784 C CA . ASP A 1 103 ? 9.138 7.102 -12.036 1.00 70.75 103 ASP A CA 1
ATOM 785 C C . ASP A 1 103 ? 9.768 8.258 -11.243 1.00 70.75 103 ASP A C 1
ATOM 787 O O . ASP A 1 103 ? 10.166 9.264 -11.822 1.00 70.75 103 ASP A O 1
ATOM 791 N N . ILE A 1 104 ? 9.893 8.116 -9.917 1.00 76.00 104 ILE A N 1
ATOM 792 C CA . ILE A 1 104 ? 10.469 9.142 -9.026 1.00 76.00 104 ILE A CA 1
ATOM 793 C C . ILE A 1 104 ? 11.973 8.896 -8.777 1.00 76.00 104 ILE A C 1
ATOM 795 O O . ILE A 1 104 ? 12.667 9.748 -8.229 1.00 76.00 104 ILE A O 1
ATOM 799 N N . GLY A 1 105 ? 12.510 7.738 -9.177 1.00 74.00 105 GLY A N 1
ATOM 800 C CA . GLY A 1 105 ? 13.925 7.399 -8.979 1.00 74.00 105 GLY A CA 1
ATOM 801 C C . GLY A 1 105 ? 14.299 7.156 -7.511 1.00 74.00 105 GLY A C 1
ATOM 802 O O . GLY A 1 105 ? 15.421 7.432 -7.090 1.00 74.00 105 GLY A O 1
ATOM 803 N N . ILE A 1 106 ? 13.357 6.659 -6.705 1.00 79.88 106 ILE A N 1
ATOM 804 C CA . ILE A 1 106 ? 13.551 6.451 -5.263 1.00 79.88 106 ILE A CA 1
ATOM 805 C C . ILE A 1 106 ? 14.426 5.212 -5.020 1.00 79.88 106 ILE A C 1
ATOM 807 O O . ILE A 1 106 ? 14.225 4.143 -5.605 1.00 79.88 106 ILE A O 1
ATOM 811 N N . ASN A 1 107 ? 15.378 5.308 -4.090 1.00 83.31 107 ASN A N 1
ATOM 812 C CA . ASN A 1 107 ? 16.219 4.167 -3.736 1.00 83.31 107 ASN A CA 1
ATOM 813 C C . ASN A 1 107 ? 15.451 3.133 -2.878 1.00 83.31 107 ASN A C 1
ATOM 815 O O . ASN A 1 107 ? 14.440 3.416 -2.225 1.00 83.31 107 ASN A O 1
ATOM 819 N N . TRP A 1 108 ? 15.943 1.897 -2.824 1.00 77.00 108 TRP A N 1
ATOM 820 C CA . TRP A 1 108 ? 15.320 0.800 -2.080 1.00 77.00 108 TRP A CA 1
ATOM 821 C C . TRP A 1 108 ? 15.229 1.049 -0.572 1.00 77.00 108 TRP A C 1
ATOM 823 O O . TRP A 1 108 ? 14.252 0.643 0.064 1.00 77.00 108 TRP A O 1
ATOM 833 N N . SER A 1 109 ? 16.210 1.741 0.009 1.00 82.25 109 SER A N 1
ATOM 834 C CA . SER A 1 109 ? 16.202 2.136 1.423 1.00 82.25 109 SER A CA 1
ATOM 835 C C . SER A 1 109 ? 15.022 3.061 1.746 1.00 82.25 109 SER A C 1
ATOM 837 O O . SER A 1 109 ? 14.259 2.791 2.676 1.00 82.25 109 SER A O 1
ATOM 839 N N . GLN A 1 110 ? 14.819 4.088 0.922 1.00 82.81 110 GLN A N 1
ATOM 840 C CA . GLN A 1 110 ? 13.719 5.050 1.019 1.00 82.81 110 GLN A CA 1
ATOM 841 C C . GLN A 1 110 ? 12.364 4.371 0.778 1.00 82.81 110 GLN A C 1
ATOM 843 O O . GLN A 1 110 ? 11.428 4.542 1.554 1.00 82.81 110 GLN A O 1
ATOM 848 N N . THR A 1 111 ? 12.280 3.488 -0.220 1.00 79.81 111 THR A N 1
ATOM 849 C CA . THR A 1 111 ? 11.076 2.683 -0.495 1.00 79.81 111 THR A CA 1
ATOM 850 C C . THR A 1 111 ? 10.694 1.805 0.704 1.00 79.81 111 THR A C 1
ATOM 852 O O . THR A 1 111 ? 9.516 1.634 1.028 1.00 79.81 111 THR A O 1
ATOM 855 N N . ARG A 1 112 ? 11.684 1.252 1.418 1.00 81.06 112 ARG A N 1
ATOM 856 C CA . ARG A 1 112 ? 11.461 0.441 2.624 1.00 81.06 112 ARG A CA 1
ATOM 857 C C . ARG A 1 112 ? 10.995 1.285 3.810 1.00 81.06 112 ARG A C 1
ATOM 859 O O . ARG A 1 112 ? 10.128 0.826 4.556 1.00 81.06 112 ARG A O 1
ATOM 866 N N . GLN A 1 113 ? 11.531 2.494 3.977 1.00 84.62 113 GLN A N 1
ATOM 867 C CA . GLN A 1 113 ? 11.042 3.461 4.966 1.00 84.62 113 GLN A CA 1
ATOM 868 C C . GLN A 1 113 ? 9.594 3.860 4.669 1.00 84.62 113 GLN A C 1
ATOM 870 O O . GLN A 1 113 ? 8.752 3.778 5.558 1.00 84.62 113 GLN A O 1
ATOM 875 N N . LEU A 1 114 ? 9.277 4.150 3.408 1.00 78.88 114 LEU A N 1
ATOM 876 C CA . LEU A 1 114 ? 7.928 4.482 2.957 1.00 78.88 114 LEU A CA 1
ATOM 877 C C . LEU A 1 114 ? 6.937 3.336 3.225 1.00 78.88 114 LEU A C 1
ATOM 879 O O . LEU A 1 114 ? 5.859 3.563 3.766 1.00 78.88 114 LEU A O 1
ATOM 883 N N . ARG A 1 115 ? 7.313 2.075 2.958 1.00 78.50 115 ARG A N 1
ATOM 884 C CA . ARG A 1 115 ? 6.480 0.907 3.324 1.00 78.50 115 ARG A CA 1
ATOM 885 C C . ARG A 1 115 ? 6.254 0.792 4.828 1.00 78.50 115 ARG A C 1
ATOM 887 O O . ARG A 1 115 ? 5.159 0.425 5.244 1.00 78.50 115 ARG A O 1
ATOM 894 N N . ARG A 1 116 ? 7.279 1.051 5.646 1.00 81.31 116 ARG A N 1
ATOM 895 C CA . ARG A 1 116 ? 7.145 1.034 7.113 1.00 81.31 116 ARG A CA 1
ATOM 896 C C . ARG A 1 116 ? 6.200 2.134 7.584 1.00 81.31 116 ARG A C 1
ATOM 898 O O . ARG A 1 116 ? 5.348 1.858 8.421 1.00 81.31 116 ARG A O 1
ATOM 905 N N . TRP A 1 117 ? 6.319 3.323 7.003 1.00 78.25 117 TRP A N 1
ATOM 906 C CA . TRP A 1 117 ? 5.445 4.456 7.274 1.00 78.25 117 TRP A CA 1
ATOM 907 C C . TRP A 1 117 ? 3.994 4.129 6.901 1.00 78.25 117 TRP A C 1
ATOM 909 O O . TRP A 1 117 ? 3.128 4.155 7.767 1.00 78.25 117 TRP A O 1
ATOM 919 N N . HIS A 1 118 ? 3.741 3.645 5.680 1.00 73.62 118 HIS A N 1
ATOM 920 C CA . HIS A 1 118 ? 2.419 3.177 5.242 1.00 73.62 118 HIS A CA 1
ATOM 921 C C . HIS A 1 118 ? 1.836 2.071 6.128 1.00 73.62 118 HIS A C 1
ATOM 923 O O . HIS A 1 118 ? 0.650 2.104 6.452 1.00 73.62 118 HIS A O 1
ATOM 929 N N . LYS A 1 119 ? 2.664 1.120 6.577 1.00 75.50 119 LYS A N 1
ATOM 930 C CA . LYS A 1 119 ? 2.235 0.073 7.513 1.00 75.50 119 LYS A CA 1
ATOM 931 C C . LYS A 1 119 ? 1.747 0.661 8.843 1.00 75.50 119 LYS A C 1
ATOM 933 O O . LYS A 1 119 ? 0.807 0.117 9.415 1.00 75.50 119 LYS A O 1
ATOM 938 N N . GLY A 1 120 ? 2.343 1.763 9.306 1.00 68.62 120 GLY A N 1
ATOM 939 C CA . GLY A 1 120 ? 1.889 2.508 10.485 1.00 68.62 120 GLY A CA 1
ATOM 940 C C . GLY A 1 120 ? 0.474 3.076 10.340 1.00 68.62 120 GLY A C 1
ATOM 941 O O . GLY A 1 120 ? -0.271 3.097 11.311 1.00 68.62 120 GLY A O 1
ATOM 942 N N . TYR A 1 121 ? 0.067 3.431 9.119 1.00 66.75 121 TYR A N 1
ATOM 943 C CA . TYR A 1 121 ? -1.286 3.909 8.800 1.00 66.75 121 TYR A CA 1
ATOM 944 C C . TYR A 1 121 ? -2.247 2.795 8.357 1.00 66.75 121 TYR A C 1
ATOM 946 O O . TYR A 1 121 ? -3.321 3.075 7.832 1.00 66.75 121 TYR A O 1
ATOM 954 N N . GLY A 1 122 ? -1.866 1.521 8.500 1.00 59.78 122 GLY A N 1
ATOM 955 C CA . GLY A 1 122 ? -2.698 0.394 8.068 1.00 59.78 122 GLY A CA 1
ATOM 956 C C . GLY A 1 122 ? -2.818 0.237 6.546 1.00 59.78 122 GLY A C 1
ATOM 957 O O . GLY A 1 122 ? -3.617 -0.570 6.080 1.00 59.78 122 GLY A O 1
ATOM 958 N N . ILE A 1 123 ? -2.015 0.958 5.758 1.00 66.62 123 ILE A N 1
ATOM 959 C CA . ILE A 1 123 ? -1.975 0.852 4.295 1.00 66.62 123 ILE A CA 1
ATOM 960 C C . ILE A 1 123 ? -1.185 -0.406 3.930 1.00 66.62 123 ILE A C 1
ATOM 962 O O . ILE A 1 123 ? 0.027 -0.500 4.152 1.00 66.62 123 ILE A O 1
ATOM 966 N N . THR A 1 124 ? -1.874 -1.398 3.363 1.00 68.75 124 THR A N 1
ATOM 967 C CA . THR A 1 124 ? -1.226 -2.633 2.906 1.00 68.75 124 THR A CA 1
ATOM 968 C C . THR A 1 124 ? -0.758 -2.479 1.466 1.00 68.75 124 THR A C 1
ATOM 970 O O . THR A 1 124 ? -1.547 -2.346 0.531 1.00 68.75 124 THR A O 1
ATOM 973 N N . VAL A 1 125 ? 0.559 -2.511 1.286 1.00 68.25 125 VAL A N 1
ATOM 974 C CA . VAL A 1 125 ? 1.200 -2.488 -0.031 1.00 68.25 125 VAL A CA 1
ATOM 975 C C . VAL A 1 125 ? 1.514 -3.925 -0.452 1.00 68.25 125 VAL A C 1
ATOM 977 O O . VAL A 1 125 ? 1.973 -4.723 0.370 1.00 68.25 125 VAL A O 1
ATOM 980 N N . LYS A 1 126 ? 1.273 -4.278 -1.724 1.00 69.88 126 LYS A N 1
ATOM 981 C CA . LYS A 1 126 ? 1.643 -5.601 -2.262 1.00 69.88 126 LYS A CA 1
ATOM 982 C C . LYS A 1 126 ? 3.146 -5.859 -2.086 1.00 69.88 126 LYS A C 1
ATOM 984 O O . LYS A 1 126 ? 3.966 -4.941 -2.112 1.00 69.88 126 LYS A O 1
ATOM 989 N N . SER A 1 127 ? 3.509 -7.133 -1.928 1.00 72.94 127 SER A N 1
ATOM 990 C CA . SER A 1 127 ? 4.912 -7.523 -1.801 1.00 72.94 127 SER A CA 1
ATOM 991 C C . SER A 1 127 ? 5.701 -7.196 -3.073 1.00 72.94 127 SER A C 1
ATOM 993 O O . SER A 1 127 ? 5.188 -7.253 -4.191 1.00 72.94 127 SER A O 1
ATOM 995 N N . GLU A 1 128 ? 6.984 -6.919 -2.902 1.00 73.31 128 GLU A N 1
ATOM 996 C CA . GLU A 1 128 ? 7.916 -6.669 -4.003 1.00 73.31 128 GLU A CA 1
ATOM 997 C C . GLU A 1 128 ? 8.029 -7.844 -4.972 1.00 73.31 128 GLU A C 1
ATOM 999 O O . GLU A 1 128 ? 8.096 -7.663 -6.183 1.00 73.31 128 GLU A O 1
ATOM 1004 N N . ARG A 1 129 ? 8.020 -9.068 -4.439 1.00 75.88 129 ARG A N 1
ATOM 1005 C CA . ARG A 1 129 ? 8.070 -10.278 -5.258 1.00 75.88 129 ARG A CA 1
ATOM 1006 C C . ARG A 1 129 ? 6.851 -10.355 -6.169 1.00 75.88 129 ARG A C 1
ATOM 1008 O O . ARG A 1 129 ? 6.990 -10.605 -7.359 1.00 75.88 129 ARG A O 1
ATOM 1015 N N . THR A 1 130 ? 5.668 -10.068 -5.628 1.00 74.94 130 THR A N 1
ATOM 1016 C CA . THR A 1 130 ? 4.441 -10.020 -6.429 1.00 74.94 130 THR A CA 1
ATOM 1017 C C . THR A 1 130 ? 4.468 -8.894 -7.459 1.00 74.94 130 THR A C 1
ATOM 1019 O O . THR A 1 130 ? 4.099 -9.144 -8.599 1.00 74.94 130 THR A O 1
ATOM 1022 N N . SER A 1 131 ? 4.961 -7.696 -7.119 1.00 71.06 131 SER A N 1
ATOM 1023 C CA . SER A 1 131 ? 5.037 -6.595 -8.091 1.00 71.06 131 SER A CA 1
ATOM 1024 C C . SER A 1 131 ? 6.048 -6.874 -9.205 1.00 71.06 131 SER A C 1
ATOM 1026 O O . SER A 1 131 ? 5.752 -6.606 -10.364 1.00 71.06 131 SER A O 1
ATOM 1028 N N . ARG A 1 132 ? 7.204 -7.481 -8.893 1.00 73.88 132 ARG A N 1
ATOM 1029 C CA . ARG A 1 132 ? 8.173 -7.914 -9.912 1.00 73.88 132 ARG A CA 1
ATOM 1030 C C . ARG A 1 132 ? 7.609 -8.996 -10.817 1.00 73.88 132 ARG A C 1
ATOM 1032 O O . ARG A 1 132 ? 7.796 -8.914 -12.018 1.00 73.88 132 ARG A O 1
ATOM 1039 N N . ASN A 1 133 ? 6.908 -9.984 -10.267 1.00 78.81 133 ASN A N 1
ATOM 1040 C CA . ASN A 1 133 ? 6.308 -11.045 -11.077 1.00 78.81 133 ASN A CA 1
ATOM 1041 C C . ASN A 1 133 ? 5.240 -10.497 -12.033 1.00 78.81 133 ASN A C 1
ATOM 1043 O O . ASN A 1 133 ? 5.140 -10.957 -13.166 1.00 78.81 133 ASN A O 1
ATOM 1047 N N . VAL A 1 134 ? 4.470 -9.495 -11.600 1.00 74.12 134 VAL A N 1
ATOM 1048 C CA . VAL A 1 134 ? 3.526 -8.778 -12.469 1.00 74.12 134 VAL A CA 1
ATOM 1049 C C . VAL A 1 134 ? 4.274 -7.976 -13.536 1.00 74.12 134 VAL A C 1
ATOM 1051 O O . VAL A 1 134 ? 3.944 -8.078 -14.709 1.00 74.12 134 VAL A O 1
ATOM 1054 N N . ALA A 1 135 ? 5.330 -7.244 -13.176 1.00 70.25 135 ALA A N 1
ATOM 1055 C CA . ALA A 1 135 ? 6.136 -6.510 -14.153 1.00 70.25 135 ALA A CA 1
ATOM 1056 C C . ALA A 1 135 ? 6.803 -7.446 -15.179 1.00 70.25 135 ALA A C 1
ATOM 1058 O O . ALA A 1 135 ? 6.769 -7.175 -16.372 1.00 70.25 135 ALA A O 1
ATOM 1059 N N . LEU A 1 136 ? 7.346 -8.582 -14.739 1.00 77.94 136 LEU A N 1
ATOM 1060 C CA . LEU A 1 136 ? 7.925 -9.608 -15.610 1.00 77.94 136 LEU A CA 1
ATOM 1061 C C . LEU A 1 136 ? 6.873 -10.239 -16.527 1.00 77.94 136 LEU A C 1
ATOM 1063 O O . LEU A 1 136 ? 7.146 -10.470 -17.703 1.00 77.94 136 LEU A O 1
ATOM 1067 N N . SER A 1 137 ? 5.663 -10.502 -16.027 1.00 76.81 137 SER A N 1
ATOM 1068 C CA . SER A 1 137 ? 4.579 -11.040 -16.856 1.00 76.81 137 SER A CA 1
ATOM 1069 C C . SER A 1 137 ? 4.048 -10.023 -17.869 1.00 76.81 137 SER A C 1
ATOM 1071 O O . SER A 1 137 ? 3.578 -10.418 -18.931 1.00 76.81 137 SER A O 1
ATOM 1073 N N . LEU A 1 138 ? 4.152 -8.723 -17.581 1.00 71.06 138 LEU A N 1
ATOM 1074 C CA . LEU A 1 138 ? 3.860 -7.657 -18.540 1.00 71.06 138 LEU A CA 1
ATOM 1075 C C . LEU A 1 138 ? 4.978 -7.521 -19.581 1.00 71.06 138 LEU A C 1
ATOM 1077 O O . LEU A 1 138 ? 4.700 -7.526 -20.774 1.00 71.06 138 LEU A O 1
ATOM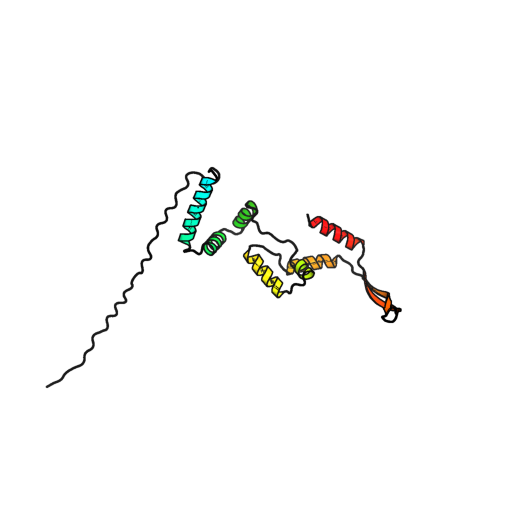 1081 N N . LEU A 1 139 ? 6.241 -7.481 -19.151 1.00 70.62 139 LEU A N 1
ATOM 1082 C CA . LEU A 1 139 ? 7.395 -7.338 -20.044 1.00 70.62 139 LEU A CA 1
ATOM 1083 C C . LEU A 1 139 ? 7.587 -8.550 -20.962 1.00 70.62 139 LEU A C 1
ATOM 1085 O O . LEU A 1 139 ? 7.898 -8.378 -22.132 1.00 70.62 139 LEU A O 1
ATOM 1089 N N . SER A 1 140 ? 7.345 -9.769 -20.475 1.00 74.62 140 SER A N 1
ATOM 1090 C CA . SER A 1 140 ? 7.438 -10.993 -21.294 1.00 74.62 140 SER A CA 1
ATOM 1091 C C . SER A 1 140 ? 6.413 -11.057 -22.429 1.00 74.62 140 SER A C 1
ATOM 1093 O O . SER A 1 140 ? 6.625 -11.779 -23.402 1.00 74.62 140 SER A O 1
ATOM 1095 N N . LYS A 1 141 ? 5.322 -10.286 -22.346 1.00 70.69 141 LYS A N 1
ATOM 1096 C CA . LYS A 1 141 ? 4.351 -10.146 -23.441 1.00 70.69 141 LYS A CA 1
ATOM 1097 C C . LYS A 1 141 ? 4.841 -9.196 -24.535 1.00 70.69 141 LYS A C 1
ATOM 1099 O O . LYS A 1 141 ? 4.356 -9.269 -25.662 1.00 70.69 141 LYS A O 1
ATOM 1104 N N . VAL A 1 142 ? 5.802 -8.327 -24.229 1.00 73.12 142 VAL A N 1
ATOM 1105 C CA . VAL A 1 142 ? 6.341 -7.339 -25.162 1.00 73.12 142 VAL A CA 1
ATOM 1106 C C . VAL A 1 142 ? 7.563 -7.928 -25.866 1.00 73.12 142 VAL A C 1
ATOM 1108 O O . VAL A 1 142 ? 8.638 -8.063 -25.286 1.00 73.12 142 VAL A O 1
ATOM 1111 N N . LYS A 1 143 ? 7.416 -8.275 -27.149 1.00 75.12 143 LYS A N 1
ATOM 1112 C CA . LYS A 1 143 ? 8.555 -8.657 -27.997 1.00 75.12 143 LYS A CA 1
ATOM 1113 C C . LYS A 1 143 ? 9.304 -7.399 -28.428 1.00 75.12 143 LYS A C 1
ATOM 1115 O O . LYS A 1 143 ? 8.871 -6.721 -29.355 1.00 75.12 143 LYS A O 1
ATOM 1120 N N . VAL A 1 144 ? 10.415 -7.100 -27.765 1.00 77.94 144 VAL A N 1
ATOM 1121 C CA . VAL A 1 144 ? 11.333 -6.035 -28.187 1.00 77.94 144 VAL A CA 1
ATOM 1122 C C . VAL A 1 144 ? 12.283 -6.609 -29.237 1.00 77.94 144 VAL A C 1
ATOM 1124 O O . VAL A 1 144 ? 12.973 -7.593 -28.969 1.00 77.94 144 VAL A O 1
ATOM 1127 N N . LYS A 1 145 ? 12.301 -6.026 -30.437 1.00 82.00 145 LYS A N 1
ATOM 1128 C CA . LYS A 1 145 ? 13.317 -6.322 -31.453 1.00 82.00 145 LYS A CA 1
ATOM 1129 C C . LYS A 1 145 ? 14.429 -5.293 -31.330 1.00 82.00 145 LYS A C 1
ATOM 1131 O O . LYS A 1 145 ? 14.149 -4.097 -31.386 1.00 82.00 145 LYS A O 1
ATOM 1136 N N . CYS A 1 146 ? 15.660 -5.755 -31.158 1.00 83.31 146 CYS A N 1
ATOM 1137 C CA . CYS A 1 146 ? 16.829 -4.891 -31.083 1.00 83.31 146 CYS A CA 1
ATOM 1138 C C . CYS A 1 146 ? 17.665 -5.084 -32.343 1.00 83.31 146 CYS A C 1
ATOM 1140 O O . CYS A 1 146 ? 18.255 -6.148 -32.511 1.00 83.31 146 CYS A O 1
ATOM 1142 N N . ASP A 1 147 ? 17.723 -4.057 -33.183 1.00 87.25 147 ASP A N 1
ATOM 1143 C CA . ASP A 1 147 ? 18.488 -4.059 -34.425 1.00 87.25 147 ASP A CA 1
ATOM 1144 C C . ASP A 1 147 ? 19.456 -2.873 -34.423 1.00 87.25 147 ASP A C 1
ATOM 1146 O O . ASP A 1 147 ? 19.182 -1.816 -33.849 1.00 87.25 147 ASP A O 1
ATOM 1150 N N . ILE A 1 148 ? 20.610 -3.044 -35.064 1.00 88.75 148 ILE A N 1
ATOM 1151 C CA . ILE A 1 148 ? 21.542 -1.944 -35.299 1.00 88.75 148 ILE A CA 1
ATOM 1152 C C . ILE A 1 148 ? 21.121 -1.292 -36.612 1.00 88.75 148 ILE A C 1
ATOM 1154 O O . ILE A 1 148 ? 21.217 -1.913 -37.671 1.00 88.75 148 ILE A O 1
ATOM 1158 N N . LEU A 1 149 ? 20.632 -0.056 -36.537 1.00 87.00 149 LEU A N 1
ATOM 1159 C CA . LEU A 1 149 ? 20.134 0.673 -37.699 1.00 87.00 149 LEU A CA 1
ATOM 1160 C C . LEU A 1 149 ? 21.044 1.874 -37.997 1.00 87.00 149 LEU A C 1
ATOM 1162 O O . LEU A 1 149 ? 21.551 2.508 -37.068 1.00 87.00 149 LEU A O 1
ATOM 1166 N N . PRO A 1 150 ? 21.277 2.195 -39.279 1.00 90.88 150 PRO A N 1
ATOM 1167 C CA . PRO A 1 150 ? 22.053 3.368 -39.653 1.00 90.88 150 PRO A CA 1
ATOM 1168 C C . PRO A 1 150 ? 21.230 4.641 -39.420 1.00 90.88 150 PRO A C 1
ATOM 1170 O O . PRO A 1 150 ? 20.159 4.805 -40.003 1.00 90.88 150 PRO A O 1
ATOM 1173 N N . PHE A 1 151 ? 21.746 5.559 -38.603 1.00 87.88 151 PHE A N 1
ATOM 1174 C CA . PHE A 1 151 ? 21.178 6.895 -38.421 1.00 87.88 151 PHE A CA 1
ATOM 1175 C C . PHE A 1 151 ? 22.158 7.965 -38.872 1.00 87.88 151 PHE A C 1
ATOM 1177 O O . PHE A 1 151 ? 23.370 7.852 -38.701 1.00 87.88 151 PHE A O 1
ATOM 1184 N N . THR A 1 152 ? 21.610 9.042 -39.420 1.00 89.00 152 THR A N 1
ATOM 1185 C CA . THR A 1 152 ? 22.360 10.262 -39.703 1.00 89.00 152 THR A CA 1
ATOM 1186 C C . THR A 1 152 ? 22.501 11.077 -38.423 1.00 89.00 152 THR A C 1
ATOM 1188 O O . THR A 1 152 ? 21.508 11.609 -37.920 1.00 89.00 152 THR A O 1
ATOM 1191 N N . ILE A 1 153 ? 23.723 11.202 -37.914 1.00 86.44 153 ILE A N 1
ATOM 1192 C CA . ILE A 1 153 ? 24.055 12.037 -36.759 1.00 86.44 153 ILE A CA 1
ATOM 1193 C C . ILE A 1 153 ? 24.703 13.322 -37.274 1.00 86.44 153 ILE A C 1
ATOM 1195 O O . ILE A 1 153 ? 25.591 13.291 -38.125 1.00 86.44 153 ILE A O 1
ATOM 1199 N N . ARG A 1 154 ? 24.254 14.476 -36.773 1.00 85.81 154 ARG A N 1
ATOM 1200 C CA . ARG A 1 154 ? 24.944 15.748 -37.015 1.00 85.81 154 ARG A CA 1
ATOM 1201 C C . ARG A 1 154 ? 26.116 15.858 -36.048 1.00 85.81 154 ARG A C 1
ATOM 1203 O O . ARG A 1 154 ? 25.902 15.905 -34.839 1.00 85.81 154 ARG A O 1
ATOM 1210 N N . GLN A 1 155 ? 27.329 15.896 -36.582 1.00 83.12 155 GLN A N 1
ATOM 1211 C CA . GLN A 1 155 ? 28.532 16.162 -35.806 1.00 83.12 155 GLN A CA 1
ATOM 1212 C C . GLN A 1 155 ? 28.635 17.659 -35.487 1.00 83.12 155 GLN A C 1
ATOM 1214 O O . GLN A 1 155 ? 28.012 18.502 -36.138 1.00 83.12 155 GLN A O 1
ATOM 1219 N N . HIS A 1 156 ? 29.424 17.987 -34.464 1.00 78.62 156 HIS A N 1
ATOM 1220 C CA . HIS A 1 156 ? 29.583 19.351 -33.950 1.00 78.62 156 HIS A CA 1
ATOM 1221 C C . HIS A 1 156 ? 30.116 20.337 -35.013 1.00 78.62 156 HIS A C 1
ATOM 1223 O O . HIS A 1 156 ? 29.815 21.527 -34.957 1.00 78.62 156 HIS A O 1
ATOM 1229 N N . ASP A 1 157 ? 30.822 19.831 -36.028 1.00 79.38 157 ASP A N 1
ATOM 1230 C CA . ASP A 1 157 ? 31.393 20.617 -37.130 1.00 79.38 157 ASP A CA 1
ATOM 1231 C C . ASP A 1 157 ? 30.400 20.887 -38.280 1.00 79.38 157 ASP A C 1
ATOM 1233 O O . ASP A 1 157 ? 30.776 21.377 -39.343 1.00 79.38 157 ASP A O 1
ATOM 1237 N N . GLY A 1 158 ? 29.116 20.550 -38.107 1.00 79.75 158 GLY A N 1
ATOM 1238 C CA . GLY A 1 158 ? 28.068 20.761 -39.115 1.00 79.75 158 GLY A CA 1
ATOM 1239 C C . GLY A 1 158 ? 28.007 19.690 -40.211 1.00 79.75 158 GLY A C 1
ATOM 1240 O O . GLY A 1 158 ? 27.054 19.672 -40.991 1.00 79.75 158 GLY A O 1
ATOM 1241 N N . ALA A 1 159 ? 28.967 18.763 -40.244 1.00 80.19 159 ALA A N 1
ATOM 1242 C CA . ALA A 1 159 ? 28.939 17.581 -41.100 1.00 80.19 159 ALA A CA 1
ATOM 1243 C C . ALA A 1 159 ? 27.980 16.506 -40.551 1.00 80.19 159 ALA A C 1
ATOM 1245 O O . ALA A 1 159 ? 27.818 16.354 -39.340 1.00 80.19 159 ALA A O 1
ATOM 1246 N N . SER A 1 160 ? 27.341 15.739 -41.437 1.00 85.56 160 SER A N 1
ATOM 1247 C CA . SER A 1 160 ? 26.510 14.588 -41.060 1.00 85.56 160 SER A CA 1
ATOM 1248 C C . SER A 1 160 ? 27.248 13.273 -41.314 1.00 85.56 160 SER A C 1
ATOM 1250 O O . SER A 1 160 ? 27.596 12.997 -42.463 1.00 85.56 160 SER A O 1
ATOM 1252 N N . SER A 1 161 ? 27.442 12.451 -40.280 1.00 86.00 161 SER A N 1
ATOM 1253 C CA . SER A 1 161 ? 27.942 11.075 -40.405 1.00 86.00 161 SER A CA 1
ATOM 1254 C C . SER A 1 161 ? 26.781 10.080 -40.358 1.00 86.00 161 SER A C 1
ATOM 1256 O O . SER A 1 161 ? 25.762 10.321 -39.708 1.00 86.00 161 SER A O 1
ATOM 1258 N N . VAL A 1 162 ? 26.913 8.959 -41.071 1.00 86.81 162 VAL A N 1
ATOM 1259 C CA . VAL A 1 162 ? 26.012 7.810 -40.911 1.00 86.81 162 VAL A CA 1
ATOM 1260 C C . VAL A 1 162 ? 26.680 6.846 -39.945 1.00 86.81 162 VAL A C 1
ATOM 1262 O O . VAL A 1 162 ? 27.717 6.269 -40.265 1.00 86.81 162 VAL A O 1
ATOM 1265 N N . GLU A 1 163 ? 26.087 6.678 -38.771 1.00 87.81 163 GLU A N 1
ATOM 1266 C CA . GLU A 1 163 ? 26.588 5.785 -37.731 1.00 87.81 163 GLU A CA 1
ATOM 1267 C C . GLU A 1 163 ? 25.528 4.741 -37.384 1.00 87.81 163 GLU A C 1
ATOM 1269 O O . GLU A 1 163 ? 24.322 4.996 -37.409 1.00 87.81 163 GLU A O 1
ATOM 1274 N N . ALA A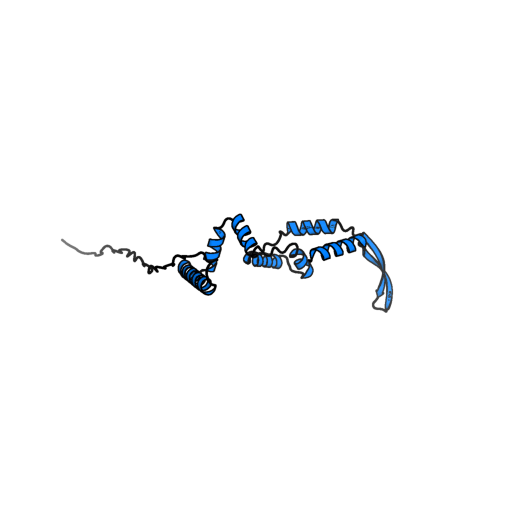 1 164 ? 25.989 3.526 -37.107 1.00 87.38 164 ALA A N 1
ATOM 1275 C CA . ALA A 1 164 ? 25.134 2.397 -36.788 1.00 87.38 164 ALA A CA 1
ATOM 1276 C C . ALA A 1 164 ? 24.797 2.446 -35.289 1.00 87.38 164 ALA A C 1
ATOM 1278 O O . ALA A 1 164 ? 25.649 2.159 -34.448 1.00 87.38 164 ALA A O 1
ATOM 1279 N N . ILE A 1 165 ? 23.568 2.842 -34.950 1.00 86.62 165 ILE A N 1
ATOM 1280 C CA . ILE A 1 165 ? 23.130 3.028 -33.560 1.00 86.62 165 ILE A CA 1
ATOM 1281 C C . ILE A 1 165 ? 22.256 1.835 -33.147 1.00 86.62 165 ILE A C 1
ATOM 1283 O O . ILE A 1 165 ? 21.388 1.413 -33.920 1.00 86.62 165 ILE A O 1
ATOM 1287 N N . PRO A 1 166 ? 22.434 1.285 -31.931 1.00 87.69 166 PRO A N 1
ATOM 1288 C CA . PRO A 1 166 ? 21.522 0.280 -31.402 1.00 87.69 166 PRO A CA 1
ATOM 1289 C C . PRO A 1 166 ? 20.116 0.868 -31.233 1.00 87.69 166 PRO A C 1
ATOM 1291 O O . PRO A 1 166 ? 19.926 1.865 -30.537 1.00 87.69 166 PRO A O 1
ATOM 1294 N N . CYS A 1 167 ? 19.123 0.230 -31.846 1.00 82.38 167 CYS A N 1
ATOM 1295 C CA . CYS A 1 167 ? 17.723 0.616 -31.749 1.00 82.38 167 CYS A CA 1
ATOM 1296 C C . CYS A 1 167 ? 16.859 -0.520 -31.228 1.00 82.38 167 CYS A C 1
ATOM 1298 O O . CYS A 1 167 ? 17.023 -1.676 -31.607 1.00 82.38 167 CYS A O 1
ATOM 1300 N N . ALA A 1 168 ? 15.899 -0.166 -30.377 1.00 84.06 168 ALA A N 1
ATOM 1301 C CA . ALA A 1 168 ? 14.875 -1.070 -29.883 1.00 84.06 168 ALA A CA 1
ATOM 1302 C C . ALA A 1 168 ? 13.527 -0.676 -30.494 1.00 84.06 168 ALA A C 1
ATOM 1304 O O . ALA A 1 168 ? 13.088 0.465 -30.359 1.00 84.06 168 ALA A O 1
ATOM 1305 N N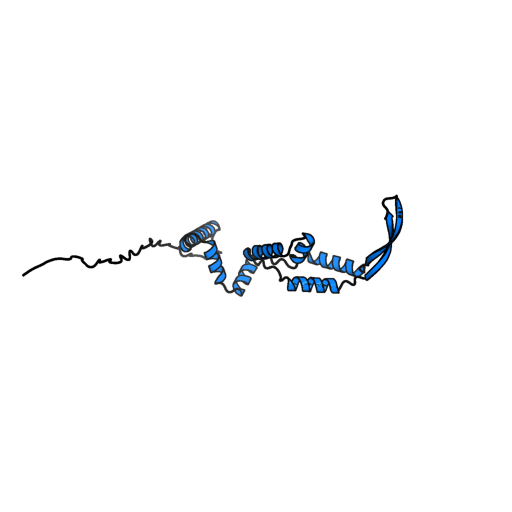 . SER A 1 169 ? 12.865 -1.619 -31.15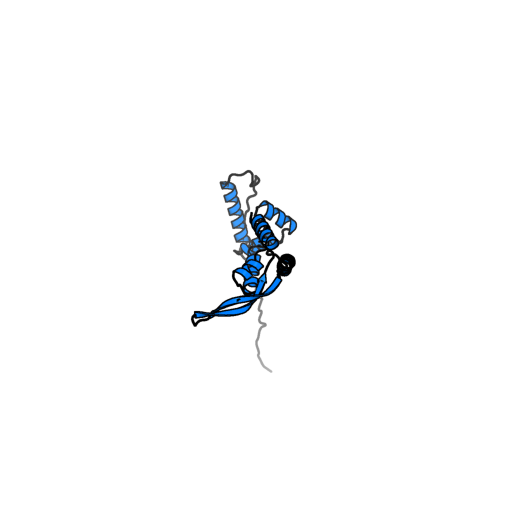8 1.00 81.56 169 SER A N 1
ATOM 1306 C CA . SER A 1 169 ? 11.515 -1.453 -31.687 1.00 81.56 169 SER A CA 1
ATOM 1307 C C . SER A 1 169 ? 10.537 -2.370 -30.960 1.00 81.56 169 SER A C 1
ATOM 1309 O O . SER A 1 169 ? 10.847 -3.510 -30.601 1.00 81.56 169 SER A O 1
ATOM 1311 N N . ILE A 1 170 ? 9.337 -1.845 -30.728 1.00 81.94 170 ILE A N 1
ATOM 1312 C CA . ILE A 1 170 ? 8.217 -2.563 -30.126 1.00 81.94 170 ILE A CA 1
ATOM 1313 C C . ILE A 1 170 ? 7.103 -2.603 -31.178 1.00 81.94 170 ILE A C 1
ATOM 1315 O O . ILE A 1 170 ? 6.833 -1.569 -31.793 1.00 81.94 170 ILE A O 1
ATOM 1319 N N . PRO A 1 171 ? 6.454 -3.756 -31.421 1.00 80.44 171 PRO A N 1
ATOM 1320 C CA . PRO A 1 171 ? 5.332 -3.823 -32.347 1.00 80.44 171 PRO A CA 1
ATOM 1321 C C . PRO A 1 171 ? 4.199 -2.896 -31.890 1.00 80.44 171 PRO A C 1
ATOM 1323 O O . PRO A 1 171 ? 3.783 -2.938 -30.730 1.00 80.44 171 PRO A O 1
ATOM 1326 N N . LEU A 1 172 ? 3.698 -2.076 -32.819 1.00 77.19 172 LEU A N 1
ATOM 1327 C CA . LEU A 1 172 ? 2.700 -1.036 -32.554 1.00 77.19 172 LEU A CA 1
ATOM 1328 C C . LEU A 1 172 ? 1.443 -1.602 -31.877 1.00 77.19 172 LEU A C 1
ATOM 1330 O O . LEU A 1 172 ? 0.968 -1.032 -30.898 1.00 77.19 172 LEU A O 1
ATOM 1334 N N . ASP A 1 173 ? 0.971 -2.767 -32.319 1.00 78.44 173 ASP A N 1
ATOM 1335 C CA . ASP A 1 173 ? -0.217 -3.429 -31.766 1.00 78.44 173 ASP A CA 1
ATOM 1336 C C . ASP A 1 173 ? -0.067 -3.757 -30.272 1.00 78.44 173 ASP A C 1
ATOM 1338 O O . ASP A 1 173 ? -1.009 -3.613 -29.487 1.00 78.44 173 ASP A O 1
ATOM 1342 N N . ALA A 1 174 ? 1.138 -4.155 -29.847 1.00 70.81 174 ALA A N 1
ATOM 1343 C CA . ALA A 1 174 ? 1.430 -4.441 -28.445 1.00 70.81 174 ALA A CA 1
ATOM 1344 C C . ALA A 1 174 ? 1.482 -3.155 -27.606 1.00 70.81 174 ALA A C 1
ATOM 1346 O O . ALA A 1 174 ? 0.997 -3.135 -26.478 1.00 70.81 174 ALA A O 1
ATOM 1347 N N . ALA A 1 175 ? 2.026 -2.069 -28.162 1.00 71.25 175 ALA A N 1
ATOM 1348 C CA . ALA A 1 175 ? 2.090 -0.777 -27.481 1.00 71.25 175 ALA A CA 1
ATOM 1349 C C . ALA A 1 175 ? 0.698 -0.138 -27.323 1.00 71.25 175 ALA A C 1
ATOM 1351 O O . ALA A 1 175 ? 0.360 0.369 -26.252 1.00 71.25 175 ALA A O 1
ATOM 1352 N N . VAL A 1 176 ? -0.133 -0.206 -28.367 1.00 77.94 176 VAL A N 1
ATOM 1353 C CA . VAL A 1 176 ? -1.504 0.324 -28.354 1.00 77.94 176 VAL A CA 1
ATOM 1354 C C . VAL A 1 176 ? -2.389 -0.478 -27.396 1.00 77.94 176 VAL A C 1
ATOM 1356 O O . VAL A 1 176 ? -3.107 0.114 -26.591 1.00 77.94 176 VAL A O 1
ATOM 1359 N N . SER A 1 177 ? -2.313 -1.812 -27.415 1.00 76.38 177 SER A N 1
ATOM 1360 C CA . SER A 1 177 ? -3.093 -2.655 -26.496 1.00 76.38 177 SER A CA 1
ATOM 1361 C C . SER A 1 177 ? -2.682 -2.496 -25.027 1.00 76.38 177 SER A C 1
ATOM 1363 O O . SER A 1 177 ? -3.559 -2.466 -24.158 1.00 76.38 177 SER A O 1
ATOM 1365 N N . ASP A 1 178 ? -1.390 -2.326 -24.726 1.00 71.06 178 ASP A N 1
ATOM 1366 C CA . ASP A 1 178 ? -0.912 -2.010 -23.370 1.00 71.06 178 ASP A CA 1
ATOM 1367 C C . ASP A 1 178 ? -1.407 -0.627 -22.912 1.00 71.06 178 ASP A C 1
ATOM 1369 O O . ASP A 1 178 ? -1.910 -0.473 -21.799 1.00 71.06 178 ASP A O 1
ATOM 1373 N N . HIS A 1 179 ? -1.370 0.382 -23.788 1.00 76.75 179 HIS A N 1
ATOM 1374 C CA . HIS A 1 179 ? -1.901 1.706 -23.461 1.00 76.75 179 HIS A CA 1
ATOM 1375 C C . HIS A 1 179 ? -3.409 1.659 -23.166 1.00 76.75 179 HIS A C 1
ATOM 1377 O O . HIS A 1 179 ? -3.859 2.183 -22.144 1.00 76.75 179 HIS A O 1
ATOM 1383 N N . LEU A 1 180 ? -4.188 0.988 -24.021 1.00 77.06 180 LEU A N 1
ATOM 1384 C CA . LEU A 1 180 ? -5.634 0.843 -23.845 1.00 77.06 180 LEU A CA 1
ATOM 1385 C C . LEU A 1 180 ? -5.975 0.106 -22.542 1.00 77.06 180 LEU A C 1
ATOM 1387 O O . LEU A 1 180 ? -6.789 0.595 -21.759 1.00 77.06 180 LEU A O 1
ATOM 1391 N N . THR A 1 181 ? -5.302 -1.008 -22.242 1.00 75.62 181 THR A N 1
ATOM 1392 C CA . THR A 1 181 ? -5.536 -1.766 -20.998 1.00 75.62 181 THR A CA 1
ATOM 1393 C C . THR A 1 181 ? -5.127 -0.993 -19.743 1.00 75.62 181 THR A C 1
ATOM 1395 O O . THR A 1 181 ? -5.850 -1.023 -18.746 1.00 75.62 181 THR A O 1
ATOM 1398 N N . ARG A 1 182 ? -4.022 -0.237 -19.769 1.00 67.88 182 ARG A N 1
ATOM 1399 C CA . ARG A 1 182 ? -3.643 0.643 -18.649 1.00 67.88 182 ARG A CA 1
ATOM 1400 C C . ARG A 1 182 ? -4.619 1.799 -18.456 1.00 67.88 182 ARG A C 1
ATOM 1402 O O . ARG A 1 182 ? -4.895 2.159 -17.316 1.00 67.88 182 ARG A O 1
ATOM 1409 N N . SER A 1 183 ? -5.131 2.378 -19.541 1.00 67.50 183 SER A N 1
ATOM 1410 C CA . SER A 1 183 ? -6.091 3.483 -19.470 1.00 67.50 183 SER A CA 1
ATOM 1411 C C . SER A 1 183 ? -7.458 3.047 -18.932 1.00 67.50 183 SER A C 1
ATOM 1413 O O . SER A 1 183 ? -8.044 3.772 -18.135 1.00 67.50 183 SER A O 1
ATOM 1415 N N . ALA A 1 184 ? -7.913 1.835 -19.267 1.00 68.56 184 ALA A N 1
ATOM 1416 C CA . ALA A 1 184 ? -9.156 1.268 -18.745 1.00 68.56 184 ALA A CA 1
ATOM 1417 C C . ALA A 1 184 ? -9.089 0.968 -17.235 1.00 68.56 184 ALA A C 1
ATOM 1419 O O . ALA A 1 184 ? -10.062 1.177 -16.524 1.00 68.56 184 ALA A O 1
ATOM 1420 N N . ASN A 1 185 ? -7.929 0.538 -16.726 1.00 55.81 185 ASN A N 1
ATOM 1421 C CA . ASN A 1 185 ? -7.730 0.208 -15.307 1.00 55.81 185 ASN A CA 1
ATOM 1422 C C . ASN A 1 185 ? -7.477 1.429 -14.393 1.00 55.81 185 ASN A C 1
ATOM 1424 O O . ASN A 1 185 ? -7.183 1.251 -13.212 1.00 55.81 185 ASN A O 1
ATOM 1428 N N . ARG A 1 186 ? -7.508 2.659 -14.930 1.00 49.56 186 ARG A N 1
ATOM 1429 C CA . ARG A 1 186 ? -7.359 3.908 -14.154 1.00 49.56 186 ARG A CA 1
ATOM 1430 C C . ARG A 1 186 ? -8.695 4.502 -13.679 1.00 49.56 186 ARG A C 1
ATOM 1432 O O . ARG A 1 186 ? -8.652 5.492 -12.951 1.00 49.56 186 ARG A O 1
ATOM 1439 N N . GLN A 1 187 ? -9.830 3.942 -14.104 1.00 37.59 187 GLN A N 1
ATOM 1440 C CA . GLN A 1 187 ? -11.176 4.273 -13.612 1.00 37.59 187 GLN A CA 1
ATOM 1441 C C . GLN A 1 187 ? -11.544 3.388 -12.421 1.00 37.59 187 GLN A C 1
ATOM 1443 O O . GLN A 1 187 ? -12.224 3.910 -11.512 1.00 37.59 187 GLN A O 1
#

pLDDT: mean 72.84, std 13.24, range [31.94, 91.75]

Radius of gyration: 35.4 Å; chains: 1; bounding box: 70×32×130 Å

Foldseek 3Di:
DDDDDDDDDDPPPPPPPPPPPDDDDDQDQDDDPDDLVPDDPVVVVVNVVSVVVVQCVVVVNPNVVVVVVVLVVDPPVVSQVVCVVVVNRAPAPPQDLVVCCVVVVDDPVVSVVVCVVSVVSVHDYDDPVVNVVVVCVLVVVWDKDKDFDWDWDQDPVRDTDTDGHIDIDTPPVSVVVVVVVVVVVVD

Secondary structure (DSSP, 8-state):
----------------------------PPPPSS-GGGS-HHHHHHHHHHHHHHHHHHTTT-HHHHHHHHHHHS-HHHHHHHHHHTT-S-----S-HHHHHHHHT--HHHHHHHHHHHHHTT--PPPHHHHHHHHHHHHTTS--EEEEEEEEEEPTTSPEEEEEEEEEE--HHHHHHHHHHHHHTT-